Protein AF-A0A0G1IDB6-F1 (afdb_monomer_lite)

Foldseek 3Di:
DDDDDDDDDDDDDDDDDDPPDPDPPPPDPPPPPPDPPPPLDADQFDFPVAPVQDDDQWRHTPNPNGQIWGWPPDFDWDQFPRHIDTHDPLDDTDTDRPDGPDAQPAWDKDKDKDAAQACGDVSWAFPDWPPVDDVQIFTFGGGQWTWTDHGHDDQDIDTFHGDDHRDIWMWMWTAHPVRDIWIDINRHTGD

Organism: NCBI:txid1618652

InterPro domains:
  IPR013320 Concanavalin A-like lectin/glucanase domain superfamily [SSF49899] (36-188)

Secondary structure (DSSP, 8-state):
--------------------------------PPP-----SS--------GGGEETTEE--SSSS---EEEES-PEEEE-SSSEEEE--SSS-EEE-SS-S--S-S-EEEEEEE--SS--GGG-EEEEESTT--TTS-EEEESSSEEEE-TTSSS--EE-SPPPTTS-EEEEEEE-TTS-EEEEETTEE--

Sequence (191 aa):
MKNFKLLILIFHFSLLIFNFGARSADAALLINRPLYLGLTSGLVGYWSFDGPDMAGNTAYDRSGNANDGTLINNPTRAVGRIGQALKFDGADDRVDISSPSFNGAEPFTISVWIKPASLGEGSLGRIMSFNNATSDDLRMGVGPLVNFSPNGGAGGDCDSNNITLNVWVHVVFTLSSTGVCTFYIDGVNQT

pLDDT: mean 77.02, std 17.74, range [39.59, 98.0]

Structure (mmCIF, N/CA/C/O backbone):
data_AF-A0A0G1IDB6-F1
#
_entry.id   AF-A0A0G1IDB6-F1
#
loop_
_atom_site.group_PDB
_atom_site.id
_atom_site.type_symbol
_atom_site.label_atom_id
_atom_site.label_alt_id
_atom_site.label_comp_id
_atom_site.label_asym_id
_atom_site.label_entity_id
_atom_site.label_seq_id
_atom_site.pdbx_PDB_ins_code
_atom_site.Cartn_x
_atom_site.Cartn_y
_atom_site.Cartn_z
_atom_site.occupancy
_atom_site.B_iso_or_equiv
_atom_site.auth_seq_id
_atom_site.auth_comp_id
_atom_site.auth_asym_id
_atom_site.auth_atom_id
_atom_site.pdbx_PDB_model_num
ATOM 1 N N . MET A 1 1 ? -43.035 -75.758 69.777 1.00 46.84 1 MET A N 1
ATOM 2 C CA . MET A 1 1 ? -42.886 -75.152 68.432 1.00 46.84 1 MET A CA 1
ATOM 3 C C . MET A 1 1 ? -41.926 -73.976 68.559 1.00 46.84 1 MET A C 1
ATOM 5 O O . MET A 1 1 ? -42.067 -73.211 69.502 1.00 46.84 1 MET A O 1
ATOM 9 N N . LYS A 1 2 ? -40.868 -73.925 67.737 1.00 42.44 2 LYS A N 1
ATOM 10 C CA . LYS A 1 2 ? -39.727 -73.001 67.893 1.00 42.44 2 LYS A CA 1
ATOM 11 C C . LYS A 1 2 ? -40.055 -71.624 67.293 1.00 42.44 2 LYS A C 1
ATOM 13 O O . LYS A 1 2 ? -40.523 -71.555 66.163 1.00 42.44 2 LYS A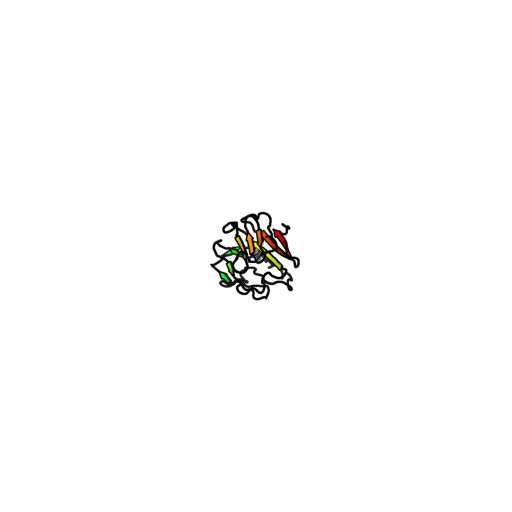 O 1
ATOM 18 N N . ASN A 1 3 ? -39.782 -70.555 68.042 1.00 44.34 3 ASN A N 1
ATOM 19 C CA . ASN A 1 3 ? -39.962 -69.164 67.615 1.00 44.34 3 ASN A CA 1
ATOM 20 C C . ASN A 1 3 ? -38.878 -68.773 66.597 1.00 44.34 3 ASN A C 1
ATOM 22 O O . ASN A 1 3 ? -37.696 -68.759 66.936 1.00 44.34 3 ASN A O 1
ATOM 26 N N . PHE A 1 4 ? -39.271 -68.450 65.365 1.00 47.53 4 PHE A N 1
ATOM 27 C CA . PHE A 1 4 ? -38.367 -67.964 64.321 1.00 47.53 4 PHE A CA 1
ATOM 28 C C . PHE A 1 4 ? -38.305 -66.430 64.397 1.00 47.53 4 PHE A C 1
ATOM 30 O O . PHE A 1 4 ? -39.305 -65.759 64.151 1.00 47.53 4 PHE A O 1
ATOM 37 N N . LYS A 1 5 ? -37.159 -65.861 64.792 1.00 50.59 5 LYS A N 1
ATOM 38 C CA . LYS A 1 5 ? -36.933 -64.407 64.749 1.00 50.59 5 LYS A CA 1
ATOM 39 C C . LYS A 1 5 ? -36.362 -64.037 63.381 1.00 50.59 5 LYS A C 1
ATOM 41 O O . LYS A 1 5 ? -35.287 -64.505 63.021 1.00 50.59 5 LYS A O 1
ATOM 46 N N . LEU A 1 6 ? -37.085 -63.202 62.641 1.00 45.22 6 LEU A N 1
ATOM 47 C CA . LEU A 1 6 ? -36.645 -62.638 61.367 1.00 45.22 6 LEU A CA 1
ATOM 48 C C . LEU A 1 6 ? -35.683 -61.469 61.638 1.00 45.22 6 LEU A C 1
ATOM 50 O O . LEU A 1 6 ? -36.057 -60.506 62.304 1.00 45.22 6 LEU A O 1
ATOM 54 N N . LEU A 1 7 ? -34.447 -61.564 61.146 1.00 44.94 7 LEU A N 1
ATOM 55 C CA . LEU A 1 7 ? -33.433 -60.512 61.243 1.00 44.94 7 LEU A CA 1
ATOM 56 C C . LEU A 1 7 ? -33.399 -59.743 59.912 1.00 44.94 7 LEU A C 1
ATOM 58 O O . LEU A 1 7 ? -33.045 -60.317 58.885 1.00 44.94 7 LEU A O 1
ATOM 62 N N . ILE A 1 8 ? -33.786 -58.466 59.912 1.00 52.44 8 ILE A N 1
ATOM 63 C CA . ILE A 1 8 ? -33.736 -57.597 58.724 1.00 52.44 8 ILE A CA 1
ATOM 64 C C . ILE A 1 8 ? -32.398 -56.846 58.734 1.00 52.44 8 ILE A C 1
ATOM 66 O O . ILE A 1 8 ? -32.148 -56.045 59.632 1.00 52.44 8 ILE A O 1
ATOM 70 N N . LEU A 1 9 ? -31.536 -57.107 57.746 1.00 42.81 9 LEU A N 1
ATOM 71 C CA . LEU A 1 9 ? -30.312 -56.337 57.500 1.00 42.81 9 LEU A CA 1
ATOM 72 C C . LEU A 1 9 ? -30.611 -55.176 56.543 1.00 42.81 9 LEU A C 1
ATOM 74 O O . LEU A 1 9 ? -31.069 -55.397 55.425 1.00 42.81 9 LEU A O 1
ATOM 78 N N . ILE A 1 10 ? -30.320 -53.946 56.969 1.00 54.50 10 ILE A N 1
ATOM 79 C CA . ILE A 1 10 ? -30.433 -52.739 56.140 1.00 54.50 10 ILE A CA 1
ATOM 80 C C . ILE A 1 10 ? -29.044 -52.414 55.575 1.00 54.50 10 ILE A C 1
ATOM 82 O O . ILE A 1 10 ? -28.147 -52.024 56.322 1.00 54.50 10 ILE A O 1
ATOM 86 N N . PHE A 1 11 ? -28.861 -52.555 54.260 1.00 44.41 11 PHE A N 1
ATOM 87 C CA . PHE A 1 11 ? -27.657 -52.101 53.557 1.00 44.41 11 PHE A CA 1
ATOM 88 C C . PHE A 1 11 ? -27.850 -50.658 53.076 1.00 44.41 11 PHE A C 1
ATOM 90 O O . PHE A 1 11 ? -28.766 -50.374 52.307 1.00 44.41 11 PHE A O 1
ATOM 97 N N . HIS A 1 12 ? -26.987 -49.742 53.520 1.00 54.72 12 HIS A N 1
ATOM 98 C CA . HIS A 1 12 ? -26.954 -48.368 53.016 1.00 54.72 12 HIS A CA 1
ATOM 99 C C . HIS A 1 12 ? -26.170 -48.336 51.701 1.00 54.72 12 HIS A C 1
ATOM 101 O O . HIS A 1 12 ? -24.976 -48.630 51.683 1.00 54.72 12 HIS A O 1
ATOM 107 N N . PHE A 1 13 ? -26.839 -47.988 50.604 1.00 46.09 13 PHE A N 1
ATOM 108 C CA . PHE A 1 13 ? -26.213 -47.832 49.295 1.00 46.09 13 PHE A CA 1
ATOM 109 C C . PHE A 1 13 ? -25.964 -46.340 49.046 1.00 46.09 13 PHE A C 1
ATOM 111 O O . PHE A 1 13 ? -26.893 -45.588 48.757 1.00 46.09 13 PHE A O 1
ATOM 118 N N . SER A 1 14 ? -24.720 -45.890 49.209 1.00 54.72 14 SER A N 1
ATOM 119 C CA . SER A 1 14 ? -24.337 -44.509 48.900 1.00 54.72 14 SER A CA 1
ATOM 120 C C . SER A 1 14 ? -24.081 -44.374 47.400 1.00 54.72 14 SER A C 1
ATOM 122 O O . SER A 1 14 ? -23.201 -45.034 46.852 1.00 54.72 14 SER A O 1
ATOM 124 N N . LEU A 1 15 ? -24.854 -43.518 46.732 1.00 42.38 15 LEU A N 1
ATOM 125 C CA . LEU A 1 15 ? -24.704 -43.217 45.310 1.00 42.38 15 LEU A CA 1
ATOM 126 C C . LEU A 1 15 ? -23.631 -42.132 45.121 1.00 42.38 15 LEU A C 1
ATOM 128 O O . LEU A 1 15 ? -23.796 -41.010 45.596 1.00 42.38 15 LEU A O 1
ATOM 132 N N . LEU A 1 16 ? -22.539 -42.454 44.424 1.00 46.97 16 LEU A N 1
ATOM 133 C CA . LEU A 1 16 ? -21.508 -41.483 44.049 1.00 46.97 16 LEU A CA 1
ATOM 134 C C . LEU A 1 16 ? -21.846 -40.903 42.664 1.00 46.97 16 LEU A C 1
ATOM 136 O O . LEU A 1 16 ? -21.795 -41.617 41.664 1.00 46.97 1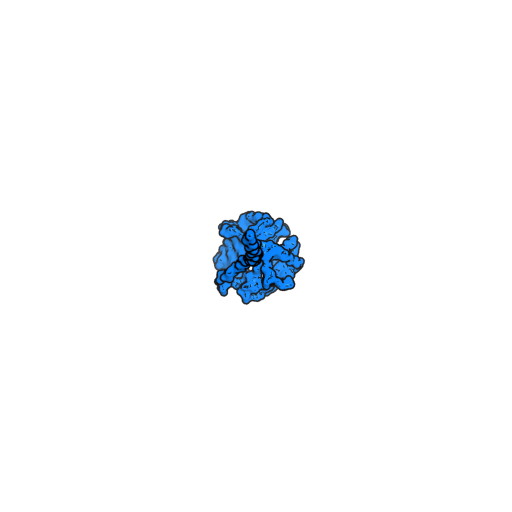6 LEU A O 1
ATOM 140 N N . ILE A 1 17 ? -22.215 -39.623 42.594 1.00 61.28 17 ILE A N 1
ATOM 141 C CA . ILE A 1 17 ? -22.516 -38.939 41.326 1.00 61.28 17 ILE A CA 1
ATOM 142 C C . ILE A 1 17 ? -21.228 -38.294 40.802 1.00 61.28 17 ILE A C 1
ATOM 144 O O . ILE A 1 17 ? -20.740 -37.323 41.379 1.00 61.28 17 ILE A O 1
ATOM 148 N N . PHE A 1 18 ? -20.687 -38.802 39.693 1.00 49.12 18 PHE A N 1
ATOM 149 C CA . PHE A 1 18 ? -19.607 -38.134 38.963 1.00 49.12 18 PHE A CA 1
ATOM 150 C C . PHE A 1 18 ? -20.201 -37.141 37.958 1.00 49.12 18 PHE A C 1
ATOM 152 O O . PHE A 1 18 ? -20.766 -37.532 36.938 1.00 49.12 18 PHE A O 1
ATOM 159 N N . ASN A 1 19 ? -20.070 -35.843 38.238 1.00 49.72 19 ASN A N 1
ATOM 160 C CA . ASN A 1 19 ? -20.384 -34.792 37.273 1.00 49.72 19 ASN A CA 1
ATOM 161 C C . ASN A 1 19 ? -19.271 -34.715 36.217 1.00 49.72 19 ASN A C 1
ATOM 163 O O . ASN A 1 19 ? -18.271 -34.024 36.407 1.00 49.72 19 ASN A O 1
ATOM 167 N N . PHE A 1 20 ? -19.451 -35.396 35.087 1.00 54.00 20 PHE A N 1
ATOM 168 C CA . PHE A 1 20 ? -18.648 -35.161 33.886 1.00 54.00 20 PHE A CA 1
ATOM 169 C C . PHE A 1 20 ? -19.270 -34.027 33.066 1.00 54.00 20 PHE A C 1
ATOM 171 O O . PHE A 1 20 ? -19.814 -34.239 31.986 1.00 54.00 20 PHE A O 1
ATOM 178 N N . GLY A 1 21 ? -19.215 -32.804 33.597 1.00 53.00 21 GLY A N 1
ATOM 179 C CA . GLY A 1 21 ? -19.456 -31.623 32.777 1.00 53.00 21 GLY A CA 1
ATOM 180 C C . GLY A 1 21 ? -18.313 -31.498 31.776 1.00 53.00 21 GLY A C 1
ATOM 181 O O . GLY A 1 21 ? -17.167 -31.300 32.184 1.00 53.00 21 GLY A O 1
ATOM 182 N N . ALA A 1 22 ? -18.597 -31.640 30.480 1.00 56.06 22 ALA A N 1
ATOM 183 C CA . ALA A 1 22 ? -17.638 -31.265 29.451 1.00 56.06 22 ALA A CA 1
ATOM 184 C C . ALA A 1 22 ? -17.278 -29.795 29.687 1.00 56.06 22 ALA A C 1
ATOM 186 O O . ALA A 1 22 ? -18.143 -28.919 29.626 1.00 56.06 22 ALA A O 1
ATOM 187 N N . ARG A 1 23 ? -16.017 -29.519 30.032 1.00 57.12 23 ARG A N 1
ATOM 188 C CA . ARG A 1 23 ? -15.541 -28.139 30.068 1.00 57.12 23 ARG A CA 1
ATOM 189 C C . ARG A 1 23 ? -15.665 -27.617 28.643 1.00 57.12 23 ARG A C 1
ATOM 191 O O . ARG A 1 23 ? -15.121 -28.244 27.735 1.00 57.12 23 ARG A O 1
ATOM 198 N N . SER A 1 24 ? -16.403 -26.523 28.451 1.00 65.31 24 SER A N 1
ATOM 199 C CA . SER A 1 24 ? -16.342 -25.776 27.196 1.00 65.31 24 SER A CA 1
ATOM 200 C C . SER A 1 24 ? -14.869 -25.490 26.935 1.00 65.31 24 SER A C 1
ATOM 202 O O . SER A 1 24 ? -14.203 -24.856 27.755 1.00 65.31 24 SER A O 1
ATOM 204 N N . ALA A 1 25 ? -14.333 -26.066 25.866 1.00 58.03 25 ALA A N 1
ATOM 205 C CA . ALA A 1 25 ? -13.030 -25.680 25.374 1.00 58.03 25 ALA A CA 1
ATOM 206 C C . ALA A 1 25 ? -13.265 -24.403 24.577 1.00 58.03 25 ALA A C 1
ATOM 208 O O . ALA A 1 25 ? -13.744 -24.454 23.444 1.00 58.03 25 ALA A O 1
ATOM 209 N N . ASP A 1 26 ? -12.975 -23.260 25.191 1.00 67.50 26 ASP A N 1
ATOM 210 C CA . ASP A 1 26 ? -12.920 -21.999 24.469 1.00 67.50 26 ASP A CA 1
ATOM 211 C C . ASP A 1 26 ? -11.741 -22.091 23.495 1.00 67.50 26 ASP A C 1
ATOM 213 O O . ASP A 1 26 ? -10.576 -21.928 23.861 1.00 67.50 26 ASP A O 1
ATOM 217 N N . ALA A 1 27 ? -12.030 -22.438 22.242 1.00 56.75 27 ALA A N 1
ATOM 218 C CA . ALA A 1 27 ? -11.051 -22.369 21.174 1.00 56.75 27 ALA A CA 1
ATOM 219 C C . ALA A 1 27 ? -10.835 -20.889 20.839 1.00 56.75 27 ALA A C 1
ATOM 221 O O . ALA A 1 27 ? -11.555 -20.303 20.032 1.00 56.75 27 ALA A O 1
ATOM 222 N N . ALA A 1 28 ? -9.851 -20.264 21.480 1.00 54.41 28 ALA A N 1
ATOM 223 C CA . ALA A 1 28 ? -9.346 -18.985 21.016 1.00 54.41 28 ALA A CA 1
ATOM 224 C C . ALA A 1 28 ? -8.586 -19.228 19.707 1.00 54.41 28 ALA A C 1
ATOM 226 O O . ALA A 1 28 ? -7.578 -19.939 19.684 1.00 54.41 28 ALA A O 1
ATOM 227 N N . LEU A 1 29 ? -9.056 -18.635 18.608 1.00 46.66 29 LEU A N 1
ATOM 228 C CA . LEU A 1 29 ? -8.222 -18.477 17.425 1.00 46.66 29 LEU A CA 1
ATOM 229 C C . LEU A 1 29 ? -7.096 -17.514 17.806 1.00 46.66 29 LEU A C 1
ATOM 231 O O . LEU A 1 29 ? -7.272 -16.295 17.793 1.00 46.66 29 LEU A O 1
ATOM 235 N N . LEU A 1 30 ? -5.938 -18.061 18.162 1.00 44.19 30 LEU A N 1
ATOM 236 C CA . LEU A 1 30 ? -4.716 -17.283 18.211 1.00 44.19 30 LEU A CA 1
ATOM 237 C C . LEU A 1 30 ? -4.336 -16.990 16.757 1.00 44.19 30 LEU A C 1
ATOM 239 O O . LEU A 1 30 ? -3.644 -17.773 16.109 1.00 44.19 30 LEU A O 1
ATOM 243 N N . ILE A 1 31 ? -4.830 -15.874 16.215 1.00 53.31 31 ILE A N 1
ATOM 244 C CA . ILE A 1 31 ? -4.188 -15.276 15.048 1.00 53.31 31 ILE A CA 1
ATOM 245 C C . ILE A 1 31 ? -2.832 -14.824 15.572 1.00 53.31 31 ILE A C 1
ATOM 247 O O . ILE A 1 31 ? -2.720 -13.756 16.176 1.00 53.31 31 ILE A O 1
ATOM 251 N N . ASN A 1 32 ? -1.807 -15.665 15.415 1.00 48.41 32 ASN A N 1
ATOM 252 C CA . ASN A 1 32 ? -0.442 -15.201 15.576 1.00 48.41 32 ASN A CA 1
ATOM 253 C C . ASN A 1 32 ? -0.307 -14.018 14.620 1.00 48.41 32 ASN A C 1
ATOM 255 O O . ASN A 1 32 ? -0.294 -14.201 13.401 1.00 48.41 32 ASN A O 1
ATOM 259 N N . ARG A 1 33 ? -0.235 -12.800 15.174 1.00 50.44 33 ARG A N 1
ATOM 260 C CA . ARG A 1 33 ? 0.311 -11.661 14.436 1.00 50.44 33 ARG A CA 1
ATOM 261 C C . ARG A 1 33 ? 1.626 -12.176 13.846 1.00 50.44 33 ARG A C 1
ATOM 263 O O . ARG A 1 33 ? 2.344 -12.860 14.588 1.00 50.44 33 ARG A O 1
ATOM 270 N N . PRO A 1 34 ? 1.903 -11.967 12.547 1.00 53.19 34 PRO A N 1
ATOM 271 C CA . PRO A 1 34 ? 3.124 -12.482 11.949 1.00 53.19 34 PRO A CA 1
ATOM 272 C C . PRO A 1 34 ? 4.286 -12.122 12.873 1.00 53.19 34 PRO A C 1
ATOM 274 O O . PRO A 1 34 ? 4.435 -10.960 13.263 1.00 53.19 34 PRO A O 1
ATOM 277 N N . LEU A 1 35 ? 5.014 -13.154 13.318 1.00 50.69 35 LEU A N 1
ATOM 278 C CA . LEU A 1 35 ? 6.199 -12.994 14.150 1.00 50.69 35 LEU A CA 1
ATOM 279 C C . LEU A 1 35 ? 7.064 -11.933 13.471 1.00 50.69 35 LEU A C 1
ATOM 281 O O . LEU A 1 35 ? 7.274 -12.021 12.262 1.00 50.69 35 LEU A O 1
ATOM 285 N N . TYR A 1 36 ? 7.482 -10.929 14.244 1.00 50.09 36 TYR A N 1
ATOM 286 C CA . TYR A 1 36 ? 8.363 -9.839 13.827 1.00 50.09 36 TYR A CA 1
ATOM 287 C C . TYR A 1 36 ? 9.310 -10.302 12.709 1.00 50.09 36 TYR A C 1
ATOM 289 O O . TYR A 1 36 ? 10.184 -11.131 12.954 1.00 50.09 36 TYR A O 1
ATOM 297 N N . LEU A 1 37 ? 9.096 -9.812 11.480 1.00 54.97 37 LEU A N 1
ATOM 298 C CA . LEU A 1 37 ? 9.699 -10.351 10.247 1.00 54.97 37 LEU A CA 1
ATOM 299 C C . LEU A 1 37 ? 11.228 -10.175 10.164 1.00 54.97 37 LEU A C 1
ATOM 301 O O . LEU A 1 37 ? 11.823 -10.455 9.130 1.00 54.97 37 LEU A O 1
ATOM 305 N N . GLY A 1 38 ? 11.880 -9.686 11.223 1.00 52.59 38 GLY A N 1
ATOM 306 C CA . GLY A 1 38 ? 13.324 -9.469 11.240 1.00 52.59 38 GLY A CA 1
ATOM 307 C C . GLY A 1 38 ? 13.788 -8.375 10.278 1.00 52.59 38 GLY A C 1
ATOM 308 O O . GLY A 1 38 ? 14.984 -8.266 10.029 1.00 52.59 38 GLY A O 1
ATOM 309 N N . LEU A 1 39 ? 12.873 -7.547 9.760 1.00 60.47 39 LEU A N 1
ATOM 310 C CA . LEU A 1 39 ? 13.195 -6.341 8.996 1.00 60.47 39 LEU A CA 1
ATOM 311 C C . LEU A 1 39 ? 13.713 -5.261 9.958 1.00 60.47 39 LEU A C 1
ATOM 313 O O . LEU A 1 39 ? 13.041 -4.277 10.243 1.00 60.47 39 LEU A O 1
ATOM 317 N N . THR A 1 40 ? 14.898 -5.492 10.521 1.00 58.75 40 THR A N 1
ATOM 318 C CA . THR A 1 40 ? 15.583 -4.557 11.425 1.00 58.75 40 THR A CA 1
ATOM 319 C C . THR A 1 40 ? 16.393 -3.510 10.667 1.00 58.75 40 THR A C 1
ATOM 321 O O . THR A 1 40 ? 16.804 -2.508 11.243 1.00 58.75 40 THR A O 1
ATOM 324 N N . SER A 1 41 ? 16.626 -3.738 9.374 1.00 70.94 41 SER A N 1
ATOM 325 C CA . SER A 1 41 ? 17.393 -2.862 8.498 1.00 70.94 41 SER A CA 1
ATOM 326 C C . SER A 1 41 ? 16.580 -2.565 7.240 1.00 70.94 41 SER A C 1
ATOM 328 O O . SER A 1 41 ? 16.091 -3.483 6.586 1.00 70.94 41 SER A O 1
ATOM 330 N N . GLY A 1 42 ? 16.404 -1.279 6.933 1.00 81.69 42 GLY A N 1
ATOM 331 C CA . GLY A 1 42 ? 15.748 -0.805 5.711 1.00 81.69 42 GLY A CA 1
ATOM 332 C C . GLY A 1 42 ? 14.221 -0.661 5.762 1.00 81.69 42 GLY A C 1
ATOM 333 O O . GLY A 1 42 ? 13.650 -0.145 4.805 1.00 81.69 42 GLY A O 1
ATOM 334 N N . LEU A 1 43 ? 13.538 -1.062 6.845 1.00 89.62 43 LEU A N 1
ATOM 335 C CA . LEU A 1 43 ? 12.099 -0.806 6.988 1.00 89.62 43 LEU A CA 1
ATOM 336 C C . LEU A 1 43 ? 11.859 0.669 7.317 1.00 89.62 43 LEU A C 1
ATOM 338 O O . LEU A 1 43 ? 12.284 1.148 8.363 1.00 89.62 43 LEU A O 1
ATOM 342 N N . VAL A 1 44 ? 11.155 1.362 6.426 1.00 91.19 44 VAL A N 1
ATOM 343 C CA . VAL A 1 44 ? 10.851 2.794 6.553 1.00 91.19 44 VAL A CA 1
ATOM 344 C C . VAL A 1 44 ? 9.484 3.031 7.193 1.00 91.19 44 VAL A C 1
ATOM 346 O O . VAL A 1 44 ? 9.346 3.925 8.018 1.00 91.19 44 VAL A O 1
ATOM 349 N N . GLY A 1 45 ? 8.470 2.247 6.831 1.00 91.69 45 GLY A N 1
ATOM 350 C CA . GLY A 1 45 ? 7.106 2.428 7.321 1.00 91.69 45 GLY A CA 1
ATOM 351 C C . GLY A 1 45 ? 6.347 1.110 7.349 1.00 91.69 45 GLY A C 1
ATOM 352 O O . GLY A 1 45 ? 6.506 0.278 6.454 1.00 91.69 45 GLY A O 1
ATOM 353 N N . TYR A 1 46 ? 5.547 0.905 8.393 1.00 93.31 46 TYR A N 1
ATOM 354 C CA . TYR A 1 46 ? 4.688 -0.265 8.530 1.00 93.31 46 TYR A CA 1
ATOM 355 C C . TYR A 1 46 ? 3.378 0.099 9.229 1.00 93.31 46 TYR A C 1
ATOM 357 O O . TYR A 1 46 ? 3.335 0.280 10.444 1.00 93.31 46 TYR A O 1
ATOM 365 N N . TRP A 1 47 ? 2.296 0.137 8.452 1.00 95.38 47 TRP A N 1
ATOM 366 C CA . TRP A 1 47 ? 0.941 0.377 8.943 1.00 95.38 47 TRP A CA 1
ATOM 367 C C . TRP A 1 47 ? 0.115 -0.896 8.775 1.00 95.38 47 TRP A C 1
ATOM 369 O O . TRP A 1 47 ? -0.289 -1.249 7.668 1.00 95.38 47 TRP A O 1
ATOM 379 N N . SER A 1 48 ? -0.118 -1.608 9.878 1.00 95.06 48 SER A N 1
ATOM 380 C CA . SER A 1 48 ? -0.948 -2.824 9.877 1.00 95.06 48 SER A CA 1
ATOM 381 C C . SER A 1 48 ? -2.442 -2.509 9.766 1.00 95.06 48 SER A C 1
ATOM 383 O O . SER A 1 48 ? -3.218 -3.344 9.318 1.00 95.06 48 SER A O 1
ATOM 385 N N . PHE A 1 49 ? -2.836 -1.313 10.221 1.00 96.94 49 PHE A N 1
ATOM 386 C CA . PHE A 1 49 ? -4.214 -0.901 10.484 1.00 96.94 49 PHE A CA 1
ATOM 387 C C . PHE A 1 49 ? -4.985 -1.792 11.466 1.00 96.94 49 PHE A C 1
ATOM 389 O O . PHE A 1 49 ? -6.200 -1.641 11.584 1.00 96.94 49 PHE A O 1
ATOM 396 N N . ASP A 1 50 ? -4.317 -2.670 12.215 1.00 96.88 50 ASP A N 1
ATOM 397 C CA . ASP A 1 50 ? -4.947 -3.468 13.265 1.00 96.88 50 ASP A CA 1
ATOM 398 C C . ASP A 1 50 ? -5.435 -2.591 14.424 1.00 96.88 50 ASP A C 1
ATOM 400 O O . ASP A 1 50 ? -4.892 -1.523 14.695 1.00 96.88 50 ASP A O 1
ATOM 404 N N . GLY A 1 51 ? -6.441 -3.063 15.166 1.00 95.00 51 GLY A N 1
ATOM 405 C CA . GLY A 1 51 ? -7.028 -2.333 16.299 1.00 95.00 51 GLY A CA 1
ATOM 406 C C . GLY A 1 51 ? -6.008 -1.706 17.272 1.00 95.00 51 GLY A C 1
ATOM 407 O O . GLY A 1 51 ? -6.129 -0.513 17.545 1.00 95.00 51 GLY A O 1
ATOM 408 N N . PRO A 1 52 ? -4.988 -2.444 17.759 1.00 94.56 52 PRO A N 1
ATOM 409 C CA . PRO A 1 52 ? -3.941 -1.900 18.637 1.00 94.56 52 PRO A CA 1
ATOM 410 C C . PRO A 1 52 ? -3.024 -0.852 17.990 1.00 94.56 52 PRO A C 1
ATOM 412 O O . PRO A 1 52 ? -2.310 -0.147 18.699 1.00 94.56 52 PRO A O 1
ATOM 415 N N . ASP A 1 53 ? -3.018 -0.768 16.663 1.00 96.56 53 ASP A N 1
ATOM 416 C CA . ASP A 1 53 ? -2.170 0.122 15.868 1.00 96.56 53 ASP A CA 1
ATOM 417 C C . ASP A 1 53 ? -2.979 1.319 15.333 1.00 96.56 53 ASP A C 1
ATOM 419 O O . ASP A 1 53 ? -2.524 2.038 14.450 1.00 96.56 53 ASP A O 1
ATOM 423 N N . MET A 1 54 ? -4.173 1.558 15.891 1.00 97.25 54 MET A N 1
ATOM 424 C CA . MET A 1 54 ? -5.104 2.595 15.447 1.00 97.25 54 MET A CA 1
ATOM 425 C C . MET A 1 54 ? -5.801 3.289 16.628 1.00 97.25 54 MET A C 1
ATOM 427 O O . MET A 1 54 ? -6.636 2.674 17.300 1.00 97.25 54 MET A O 1
ATOM 431 N N . ALA A 1 55 ? -5.595 4.595 16.819 1.00 96.62 55 ALA A N 1
ATOM 432 C CA . ALA A 1 55 ? -6.270 5.384 17.860 1.00 96.62 55 ALA A CA 1
ATOM 433 C C . ALA A 1 55 ? -6.821 6.703 17.308 1.00 96.62 55 ALA A C 1
ATOM 435 O O . ALA A 1 55 ? -6.096 7.462 16.680 1.00 96.62 55 ALA A O 1
ATOM 436 N N . GLY A 1 56 ? -8.107 6.988 17.545 1.00 95.31 56 GLY A N 1
ATOM 437 C CA . GLY A 1 56 ? -8.762 8.157 16.950 1.00 95.31 56 GLY A CA 1
ATOM 438 C C . GLY A 1 56 ? -8.630 8.148 15.423 1.00 95.31 56 GLY A C 1
ATOM 439 O O . GLY A 1 56 ? -8.980 7.153 14.782 1.00 95.31 56 GLY A O 1
ATOM 440 N N . ASN A 1 57 ? -8.091 9.236 14.872 1.00 96.75 57 ASN A N 1
ATOM 441 C CA . ASN A 1 57 ? -7.735 9.374 13.461 1.00 96.75 57 ASN A CA 1
ATOM 442 C C . ASN A 1 57 ? -6.256 9.049 13.177 1.00 96.75 57 ASN A C 1
ATOM 444 O O . ASN A 1 57 ? -5.763 9.398 12.116 1.00 96.75 57 ASN A O 1
ATOM 448 N N . THR A 1 58 ? -5.534 8.403 14.088 1.00 97.69 58 THR A N 1
ATOM 449 C CA . THR A 1 58 ? -4.121 8.052 13.908 1.00 97.69 58 THR A CA 1
ATOM 450 C C . THR A 1 58 ? -3.967 6.574 13.556 1.00 97.69 58 THR A C 1
ATOM 452 O O . THR A 1 58 ? -4.515 5.703 14.239 1.00 97.69 58 THR A O 1
ATOM 455 N N . ALA A 1 59 ? -3.191 6.301 12.508 1.00 98.00 59 ALA A N 1
ATOM 456 C CA . ALA A 1 59 ? -2.640 4.997 12.164 1.00 98.00 59 ALA A CA 1
ATOM 457 C C . ALA A 1 59 ? -1.163 4.959 12.565 1.00 98.00 59 ALA A C 1
ATOM 459 O O . ALA A 1 59 ? -0.340 5.646 11.963 1.00 98.00 59 ALA A O 1
ATOM 460 N N . TYR A 1 60 ? -0.829 4.168 13.580 1.00 96.69 60 TYR A N 1
ATOM 461 C CA . TYR A 1 60 ? 0.530 4.118 14.107 1.00 96.69 60 TYR A CA 1
ATOM 462 C C . TYR A 1 60 ? 1.475 3.379 13.161 1.00 96.69 60 TYR A C 1
ATOM 464 O O . TYR A 1 60 ? 1.189 2.262 12.722 1.00 96.69 60 TYR A O 1
ATOM 472 N N . ASP A 1 61 ? 2.630 3.983 12.911 1.00 94.88 61 ASP A N 1
ATOM 473 C CA . ASP A 1 61 ? 3.753 3.356 12.240 1.00 94.88 61 ASP A CA 1
ATOM 474 C C . ASP A 1 61 ? 4.490 2.430 13.212 1.00 94.88 61 ASP A C 1
ATOM 476 O O . ASP A 1 61 ? 4.981 2.815 14.276 1.00 94.88 61 ASP A O 1
ATOM 480 N N . ARG A 1 62 ? 4.580 1.160 12.831 1.00 92.62 62 ARG A N 1
ATOM 481 C CA . ARG A 1 62 ? 5.248 0.109 13.599 1.00 92.62 62 ARG A CA 1
ATOM 482 C C . ARG A 1 62 ? 6.670 -0.171 13.121 1.00 92.62 62 ARG A C 1
ATOM 484 O O . ARG A 1 62 ? 7.302 -1.085 13.645 1.00 92.62 62 ARG A O 1
ATOM 491 N N . SER A 1 63 ? 7.187 0.610 12.173 1.00 90.19 63 SER A N 1
ATOM 492 C CA . SER A 1 63 ? 8.584 0.521 11.740 1.00 90.19 63 SER A CA 1
ATOM 493 C C . SER A 1 63 ? 9.572 1.062 12.778 1.00 90.19 63 SER A C 1
ATOM 495 O O . SER A 1 63 ? 10.720 0.629 12.816 1.00 90.19 63 SER A O 1
ATOM 497 N N . GLY A 1 64 ? 9.121 1.990 13.631 1.00 88.38 64 GLY A N 1
ATOM 498 C CA . GLY A 1 64 ? 9.973 2.722 14.570 1.00 88.38 64 GLY A CA 1
ATOM 499 C C . GLY A 1 64 ? 10.524 4.047 14.028 1.00 88.38 64 GLY A C 1
ATOM 500 O O . GLY A 1 64 ? 11.258 4.715 14.750 1.00 88.38 64 GLY A O 1
ATOM 501 N N . ASN A 1 65 ? 10.152 4.460 12.810 1.00 89.19 65 ASN A N 1
ATOM 502 C CA . ASN A 1 65 ? 10.603 5.717 12.194 1.00 89.19 65 ASN A CA 1
ATOM 503 C C . ASN A 1 65 ? 9.644 6.901 12.406 1.00 89.19 65 ASN A C 1
ATOM 505 O O . ASN A 1 65 ? 9.861 7.965 11.834 1.00 89.19 65 ASN A O 1
ATOM 509 N N . ALA A 1 66 ? 8.607 6.726 13.233 1.00 91.38 66 ALA A N 1
ATOM 510 C CA . ALA A 1 66 ? 7.621 7.756 13.565 1.00 91.38 66 ALA A CA 1
ATOM 511 C C . ALA A 1 66 ? 6.874 8.331 12.344 1.00 91.38 66 ALA A C 1
ATOM 513 O O . ALA A 1 66 ? 6.471 9.493 12.350 1.00 91.38 66 ALA A O 1
ATOM 514 N N . ASN A 1 67 ? 6.636 7.510 11.317 1.00 93.69 67 ASN A N 1
ATOM 515 C CA . ASN A 1 67 ? 5.825 7.884 10.158 1.00 93.69 67 ASN A CA 1
ATOM 516 C C . ASN A 1 67 ? 4.318 7.680 10.424 1.00 93.69 67 ASN A C 1
ATOM 518 O O . ASN A 1 67 ? 3.604 7.116 9.596 1.00 93.69 67 ASN A O 1
ATOM 522 N N . ASP A 1 68 ? 3.821 8.073 11.599 1.00 96.00 68 ASP A N 1
ATOM 523 C CA . ASP A 1 68 ? 2.407 7.903 11.950 1.00 96.00 68 ASP A CA 1
ATOM 524 C C . ASP A 1 68 ? 1.504 8.606 10.921 1.00 96.00 68 ASP A C 1
ATOM 526 O O . ASP A 1 68 ? 1.737 9.751 10.531 1.00 96.00 68 ASP A O 1
ATOM 530 N N . GLY A 1 69 ? 0.467 7.902 10.472 1.00 96.75 69 GLY A N 1
ATOM 531 C CA . GLY A 1 69 ? -0.489 8.399 9.492 1.00 96.75 69 GLY A CA 1
ATOM 532 C C . GLY A 1 69 ? -1.707 9.044 10.150 1.00 96.75 69 GLY A C 1
ATOM 533 O O . GLY A 1 69 ? -2.214 8.552 11.158 1.00 96.75 69 GLY A O 1
ATOM 534 N N . THR A 1 70 ? -2.232 10.107 9.548 1.00 97.62 70 THR A N 1
ATOM 535 C CA . THR A 1 70 ? -3.494 10.743 9.941 1.00 97.62 70 THR A CA 1
ATOM 536 C C . THR A 1 70 ? -4.592 10.396 8.943 1.00 97.62 70 THR A C 1
ATOM 538 O O . THR A 1 70 ? -4.457 10.613 7.745 1.00 97.62 70 THR A O 1
ATOM 541 N N . LEU A 1 71 ? -5.705 9.861 9.426 1.00 97.75 71 LEU A N 1
ATOM 542 C CA . LEU A 1 71 ? -6.897 9.566 8.643 1.00 97.75 71 LEU A CA 1
ATOM 543 C C . LEU A 1 71 ? -7.602 10.881 8.308 1.00 97.75 71 LEU A C 1
ATOM 545 O O . LEU A 1 71 ? -8.005 11.622 9.207 1.00 97.75 71 LEU A O 1
ATOM 549 N N . ILE A 1 72 ? -7.778 11.141 7.016 1.00 97.06 72 ILE A N 1
ATOM 550 C CA . ILE A 1 72 ? -8.458 12.325 6.490 1.00 97.06 72 ILE A CA 1
ATOM 551 C C . ILE A 1 72 ? -9.731 11.888 5.770 1.00 97.06 72 ILE A C 1
ATOM 553 O O . ILE A 1 72 ? -9.688 10.928 5.007 1.00 97.06 72 ILE A O 1
ATOM 557 N N . ASN A 1 73 ? -10.829 12.609 6.020 1.00 96.69 73 ASN A N 1
ATOM 558 C CA . ASN A 1 73 ? -12.178 12.390 5.470 1.00 96.69 73 ASN A CA 1
ATOM 559 C C . ASN A 1 73 ? -12.940 11.144 5.958 1.00 96.69 73 ASN A C 1
ATOM 561 O O . ASN A 1 73 ? -14.107 10.966 5.635 1.00 96.69 73 ASN A O 1
ATOM 565 N N . ASN A 1 74 ? -12.384 10.463 6.966 1.00 95.88 74 ASN A N 1
ATOM 566 C CA . ASN A 1 74 ? -12.977 9.340 7.705 1.00 95.88 74 ASN A CA 1
ATOM 567 C C . ASN A 1 74 ? -13.025 7.986 6.959 1.00 95.88 74 ASN A C 1
ATOM 569 O O . ASN A 1 74 ? -14.083 7.342 6.954 1.00 95.88 74 ASN A O 1
ATOM 573 N N . PRO A 1 75 ? -11.873 7.448 6.498 1.00 97.06 75 PRO A N 1
ATOM 574 C CA . PRO A 1 75 ? -11.778 6.047 6.115 1.00 97.06 75 PRO A CA 1
ATOM 575 C C . PRO A 1 75 ? -12.293 5.158 7.249 1.00 97.06 75 PRO A C 1
ATOM 577 O O . PRO A 1 75 ? -11.955 5.336 8.425 1.00 97.06 75 PRO A O 1
ATOM 580 N N . THR A 1 76 ? -13.108 4.169 6.901 1.00 96.81 76 THR A N 1
ATOM 581 C CA . THR A 1 76 ? -13.760 3.298 7.886 1.00 96.81 76 THR A CA 1
ATOM 582 C C . THR A 1 76 ? -12.956 2.029 8.122 1.00 96.81 76 THR A C 1
ATOM 584 O O . THR A 1 76 ? -12.270 1.528 7.237 1.00 96.81 76 THR A O 1
ATOM 587 N N . ARG A 1 77 ? -13.032 1.465 9.327 1.00 96.19 77 ARG A N 1
ATOM 588 C CA . ARG A 1 77 ? -12.378 0.187 9.641 1.00 96.19 77 ARG A CA 1
ATOM 589 C C . ARG A 1 77 ? -13.211 -0.972 9.087 1.00 96.19 77 ARG A C 1
ATOM 591 O O . ARG A 1 77 ? -14.430 -0.990 9.252 1.00 96.19 77 ARG A O 1
ATOM 598 N N . ALA A 1 78 ? -12.562 -1.949 8.464 1.00 96.38 78 ALA A N 1
ATOM 599 C CA . ALA A 1 78 ? -13.195 -3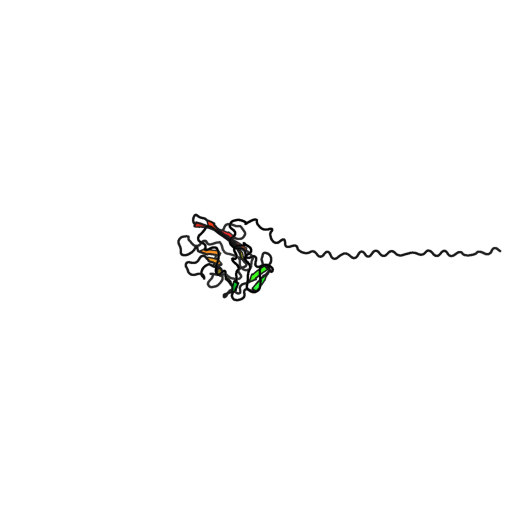.139 7.899 1.00 96.38 78 ALA A CA 1
ATOM 600 C C . ALA A 1 78 ? -12.339 -4.393 8.132 1.00 96.38 78 ALA A C 1
ATOM 602 O O . ALA A 1 78 ? -11.172 -4.306 8.510 1.00 96.38 78 ALA A O 1
ATOM 603 N N . VAL A 1 79 ? -12.912 -5.575 7.885 1.00 96.12 79 VAL A N 1
ATOM 604 C CA . VAL A 1 79 ? -12.150 -6.832 7.907 1.00 96.12 79 VAL A CA 1
ATOM 605 C C . VAL A 1 79 ? -11.116 -6.812 6.779 1.00 96.12 79 VAL A C 1
ATOM 607 O O . VAL A 1 79 ? -11.472 -6.661 5.607 1.00 96.12 79 VAL A O 1
ATOM 610 N N . GLY A 1 80 ? -9.843 -6.948 7.149 1.00 96.50 80 GLY A N 1
ATOM 611 C CA . GLY A 1 80 ? -8.705 -6.954 6.235 1.00 96.50 80 GLY A CA 1
ATOM 612 C C . GLY A 1 80 ? -8.429 -8.330 5.634 1.00 96.50 80 GLY A C 1
ATOM 613 O O . GLY A 1 80 ? -9.077 -9.323 5.971 1.00 96.50 80 GLY A O 1
ATOM 614 N N . ARG A 1 81 ? -7.421 -8.412 4.755 1.00 96.56 81 ARG A N 1
ATOM 615 C CA . ARG A 1 81 ? -6.844 -9.709 4.363 1.00 96.56 81 ARG A CA 1
ATOM 616 C C . ARG A 1 81 ? -6.188 -10.398 5.557 1.00 96.56 81 ARG A C 1
ATOM 618 O O . ARG A 1 81 ? -6.314 -11.608 5.718 1.00 96.56 81 ARG A O 1
ATOM 625 N N . ILE A 1 82 ? -5.480 -9.608 6.356 1.00 93.88 82 ILE A N 1
ATOM 626 C CA . ILE A 1 82 ? -4.850 -9.991 7.613 1.00 93.88 82 ILE A CA 1
ATOM 627 C C . ILE A 1 82 ? -5.410 -9.018 8.647 1.00 93.88 82 ILE A C 1
ATOM 629 O O . ILE A 1 82 ? -5.250 -7.816 8.477 1.00 93.88 82 ILE A O 1
ATOM 633 N N . GLY A 1 83 ? -6.111 -9.525 9.662 1.00 94.88 83 GLY A N 1
ATOM 634 C CA . GLY A 1 83 ? -6.673 -8.685 10.722 1.00 94.88 83 GLY A CA 1
ATOM 635 C C . GLY A 1 83 ? -7.666 -7.635 10.208 1.00 94.88 83 GLY A C 1
ATOM 636 O O . GLY A 1 83 ? -8.710 -7.976 9.641 1.00 94.88 83 GLY A O 1
ATOM 637 N N . GLN A 1 84 ? -7.357 -6.361 10.443 1.00 96.94 84 GLN A N 1
ATOM 638 C CA . GLN A 1 84 ? -8.183 -5.214 10.058 1.00 96.94 84 GLN A CA 1
ATOM 639 C C . GLN A 1 84 ? -7.566 -4.457 8.869 1.00 96.94 84 GLN A C 1
ATOM 641 O O . GLN A 1 84 ? -6.362 -4.460 8.662 1.00 96.94 84 GLN A O 1
ATOM 646 N N . ALA A 1 85 ? -8.402 -3.782 8.086 1.00 97.44 85 ALA A N 1
ATOM 647 C CA . ALA A 1 85 ? -7.978 -2.838 7.058 1.00 97.44 85 ALA A CA 1
ATOM 648 C C . ALA A 1 85 ? -8.788 -1.539 7.140 1.00 97.44 85 ALA A C 1
ATOM 650 O O . ALA A 1 85 ? -9.796 -1.454 7.850 1.00 97.44 85 ALA A O 1
ATOM 651 N N . LEU A 1 86 ? -8.365 -0.541 6.368 1.00 97.88 86 LEU A N 1
ATOM 652 C CA . LEU A 1 86 ? -9.166 0.644 6.085 1.00 97.88 86 LEU A CA 1
ATOM 653 C C . LEU A 1 86 ? -9.951 0.458 4.784 1.00 97.88 86 LEU A C 1
ATOM 655 O O . LEU A 1 86 ? -9.448 -0.086 3.801 1.00 97.88 86 LEU A O 1
ATOM 659 N N . LYS A 1 87 ? -11.201 0.913 4.798 1.00 96.81 87 LYS A N 1
ATOM 660 C CA . LYS A 1 87 ? -12.094 1.015 3.653 1.00 96.81 87 LYS A CA 1
ATOM 661 C C . LYS A 1 87 ? -12.275 2.490 3.322 1.00 96.81 87 LYS A C 1
ATOM 663 O O . LYS A 1 87 ? -12.765 3.254 4.153 1.00 96.81 87 LYS A O 1
ATOM 668 N N . PHE A 1 88 ? -11.919 2.817 2.091 1.00 95.25 88 PHE A N 1
ATOM 669 C CA . PHE A 1 88 ? -12.015 4.141 1.493 1.00 95.25 88 PHE A CA 1
ATOM 670 C C . PHE A 1 88 ? -13.318 4.228 0.691 1.00 95.25 88 PHE A C 1
ATOM 672 O O . PHE A 1 88 ? -13.711 3.248 0.046 1.00 95.25 88 PHE A O 1
ATOM 679 N N . ASP A 1 89 ? -14.003 5.364 0.755 1.00 91.25 89 ASP A N 1
ATOM 680 C CA . ASP A 1 89 ? -15.271 5.598 0.055 1.00 91.25 89 ASP A CA 1
ATOM 681 C C . ASP A 1 89 ? -15.120 5.839 -1.460 1.00 91.25 89 ASP A C 1
ATOM 683 O O . ASP A 1 89 ? -16.080 5.676 -2.216 1.00 91.25 89 ASP A O 1
ATOM 687 N N . GLY A 1 90 ? -13.897 6.140 -1.904 1.00 86.44 90 GLY A N 1
ATOM 688 C CA . GLY A 1 90 ? -13.551 6.389 -3.300 1.00 86.44 90 GLY A CA 1
ATOM 689 C C . GLY A 1 90 ? -13.680 7.849 -3.738 1.00 86.44 90 GLY A C 1
ATOM 690 O O . GLY A 1 90 ? -13.543 8.102 -4.933 1.00 86.44 90 GLY A O 1
ATOM 691 N N . ALA A 1 91 ? -13.928 8.783 -2.815 1.00 87.06 91 ALA A N 1
ATOM 692 C CA . ALA A 1 91 ? -13.988 10.215 -3.088 1.00 87.06 91 ALA A CA 1
ATOM 693 C C . ALA A 1 91 ? -12.678 10.913 -2.694 1.00 87.06 91 ALA A C 1
ATOM 695 O O . ALA A 1 91 ? -11.894 11.293 -3.563 1.00 87.06 91 ALA A O 1
ATOM 696 N N . ASP A 1 92 ? -12.419 11.070 -1.395 1.00 89.44 92 ASP A N 1
ATOM 697 C CA . ASP A 1 92 ? -11.290 11.864 -0.893 1.00 89.44 92 ASP A CA 1
ATOM 698 C C . ASP A 1 92 ? -10.656 11.324 0.406 1.00 89.44 92 ASP A C 1
ATOM 700 O O . ASP A 1 92 ? -9.779 11.971 1.000 1.00 89.44 92 ASP A O 1
ATOM 704 N N . ASP A 1 93 ? -11.057 10.122 0.817 1.00 93.88 93 ASP A N 1
ATOM 705 C CA . ASP A 1 93 ? -10.478 9.376 1.929 1.00 93.88 93 ASP A CA 1
ATOM 706 C C . ASP A 1 93 ? -8.993 9.064 1.700 1.00 93.88 93 ASP A C 1
ATOM 708 O O . ASP A 1 93 ? -8.598 8.528 0.661 1.00 93.88 93 ASP A O 1
ATOM 712 N N . ARG A 1 94 ? -8.154 9.324 2.710 1.00 93.81 94 ARG A N 1
ATOM 713 C CA . ARG A 1 94 ? -6.737 8.921 2.693 1.00 93.81 94 ARG A CA 1
ATOM 714 C C . ARG A 1 94 ? -6.142 8.780 4.087 1.00 93.81 94 ARG A C 1
ATOM 716 O O . ARG A 1 94 ? -6.681 9.283 5.072 1.00 93.81 94 ARG A O 1
ATOM 723 N N . VAL A 1 95 ? -4.984 8.130 4.140 1.00 95.62 95 VAL A N 1
ATOM 724 C CA . VAL A 1 95 ? -4.052 8.219 5.267 1.00 95.62 95 VAL A CA 1
ATOM 725 C C . VAL A 1 95 ? -2.923 9.153 4.843 1.00 95.62 95 VAL A C 1
ATOM 727 O O . VAL A 1 95 ? -2.209 8.859 3.890 1.00 95.62 95 VAL A O 1
ATOM 730 N N . ASP A 1 96 ? -2.805 10.290 5.518 1.00 94.25 96 ASP A N 1
ATOM 731 C CA . ASP A 1 96 ? -1.796 11.312 5.256 1.00 94.25 96 ASP A CA 1
ATOM 732 C C . ASP A 1 96 ? -0.583 11.117 6.165 1.00 94.25 96 ASP A C 1
ATOM 734 O O . ASP A 1 96 ? -0.727 10.999 7.381 1.00 94.25 96 ASP A O 1
ATOM 738 N N . ILE A 1 97 ? 0.611 11.097 5.579 1.00 92.50 97 ILE A N 1
ATOM 739 C CA . ILE A 1 97 ? 1.879 11.085 6.309 1.00 92.50 97 ILE A CA 1
ATOM 740 C C . ILE A 1 97 ? 2.561 12.402 5.960 1.00 92.50 97 ILE A C 1
ATOM 742 O O . ILE A 1 97 ? 3.192 12.514 4.913 1.00 92.50 97 ILE A O 1
ATOM 746 N N . SER A 1 98 ? 2.388 13.422 6.801 1.00 85.25 98 SER A N 1
ATOM 747 C CA . SER A 1 98 ? 2.759 14.795 6.432 1.00 85.25 98 SER A CA 1
ATOM 748 C C . SER A 1 98 ? 4.275 15.039 6.386 1.00 85.25 98 SER A C 1
ATOM 750 O O . SER A 1 98 ? 4.726 15.945 5.691 1.00 85.25 98 SER A O 1
ATOM 752 N N . SER A 1 99 ? 5.061 14.228 7.103 1.00 82.31 99 SER A N 1
ATOM 753 C CA . SER A 1 99 ? 6.526 14.336 7.174 1.00 82.31 99 SER A CA 1
ATOM 754 C C . SER A 1 99 ? 7.180 12.958 7.026 1.00 82.31 99 SER A C 1
ATOM 756 O O . SER A 1 99 ? 7.743 12.449 7.997 1.00 82.31 99 SER A O 1
ATOM 758 N N . PRO A 1 100 ? 7.079 12.311 5.850 1.00 82.38 100 PRO A N 1
ATOM 759 C CA . PRO A 1 100 ? 7.603 10.966 5.675 1.00 82.38 100 PRO A CA 1
ATOM 760 C C . PRO A 1 100 ? 9.136 10.986 5.712 1.00 82.38 100 PRO A C 1
ATOM 762 O O . PRO A 1 100 ? 9.777 11.841 5.101 1.00 82.38 100 PRO A O 1
ATOM 765 N N . SER A 1 101 ? 9.743 10.002 6.375 1.00 84.38 101 SER A N 1
ATOM 766 C CA . SER A 1 101 ? 11.204 9.827 6.401 1.00 84.38 101 SER A CA 1
ATOM 767 C C . SER A 1 101 ? 11.800 9.341 5.068 1.00 84.38 101 SER A C 1
ATOM 769 O O . SER A 1 101 ? 13.016 9.206 4.942 1.00 84.38 101 SER A O 1
ATOM 771 N N . PHE A 1 102 ? 10.956 9.088 4.067 1.00 82.50 102 PHE A N 1
ATOM 772 C CA . PHE A 1 102 ? 11.310 8.610 2.735 1.00 82.50 102 PHE A CA 1
ATOM 773 C C . PHE A 1 102 ? 10.675 9.494 1.667 1.00 82.50 102 PHE A C 1
ATOM 775 O O . PHE A 1 102 ? 9.540 9.937 1.817 1.00 82.50 102 PHE A O 1
ATOM 782 N N . ASN A 1 103 ? 11.410 9.732 0.583 1.00 75.38 103 ASN A N 1
ATOM 783 C CA . ASN A 1 103 ? 11.036 10.665 -0.480 1.00 75.38 103 ASN A CA 1
ATOM 784 C C . ASN A 1 103 ? 11.006 10.035 -1.883 1.00 75.38 103 ASN A C 1
ATOM 786 O O . ASN A 1 103 ? 10.810 10.757 -2.858 1.00 75.38 103 ASN A O 1
ATOM 790 N N . GLY A 1 104 ? 11.226 8.722 -2.014 1.00 75.38 104 GLY A N 1
ATOM 791 C CA . GLY A 1 104 ? 11.202 8.061 -3.322 1.00 75.38 104 GLY A CA 1
ATOM 792 C C . GLY A 1 104 ? 12.487 8.111 -4.144 1.00 75.38 104 GLY A C 1
ATOM 793 O O . GLY A 1 104 ? 12.485 7.559 -5.239 1.00 75.38 104 GLY A O 1
ATOM 794 N N . ALA A 1 105 ? 13.551 8.767 -3.667 1.00 74.75 105 ALA A N 1
ATOM 795 C CA . ALA A 1 105 ? 14.768 8.985 -4.459 1.00 74.75 105 ALA A CA 1
ATOM 796 C C . ALA A 1 105 ? 15.754 7.802 -4.432 1.00 74.75 105 ALA A C 1
ATOM 798 O O . ALA A 1 105 ? 16.498 7.594 -5.386 1.00 74.75 105 ALA A O 1
ATOM 799 N N . GLU A 1 106 ? 15.754 7.031 -3.345 1.00 79.69 106 GLU A N 1
ATOM 800 C CA . GL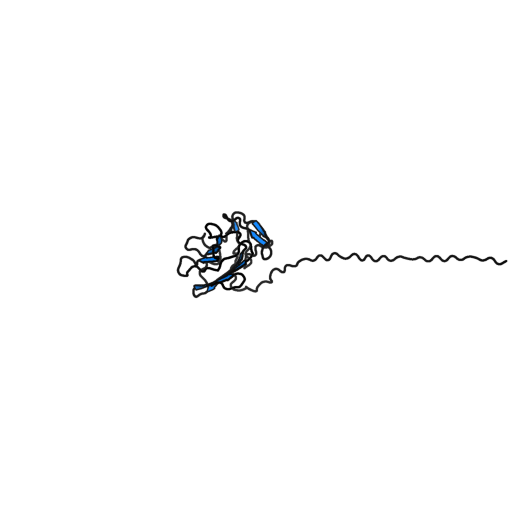U A 1 106 ? 16.629 5.870 -3.146 1.00 79.69 106 GLU A CA 1
ATOM 801 C C . GLU A 1 106 ? 15.924 4.567 -3.530 1.00 79.69 106 GLU A C 1
ATOM 803 O O . GLU A 1 106 ? 14.698 4.532 -3.467 1.00 79.69 106 GLU A O 1
ATOM 808 N N . PRO A 1 107 ? 16.648 3.477 -3.854 1.00 84.00 107 PRO A N 1
ATOM 809 C CA . PRO A 1 107 ? 16.055 2.167 -4.125 1.00 84.00 107 PRO A CA 1
ATOM 810 C C . PRO A 1 107 ? 15.143 1.715 -2.993 1.00 84.00 107 PRO A C 1
ATOM 812 O O . PRO A 1 107 ? 15.494 1.817 -1.816 1.00 84.00 107 PRO A O 1
ATOM 815 N N . PHE A 1 108 ? 13.978 1.182 -3.340 1.00 85.81 108 PHE A N 1
ATOM 816 C CA . PHE A 1 108 ? 12.964 0.886 -2.341 1.00 85.81 108 PHE A CA 1
ATOM 817 C C . PHE A 1 108 ? 12.010 -0.217 -2.774 1.00 85.81 108 PHE A C 1
ATOM 819 O O . PHE A 1 108 ? 11.998 -0.675 -3.917 1.00 85.81 108 PHE A O 1
ATOM 826 N N . THR A 1 109 ? 11.198 -0.662 -1.821 1.00 88.56 109 THR A N 1
ATOM 827 C CA . THR A 1 109 ? 10.127 -1.626 -2.043 1.00 88.56 109 THR A CA 1
ATOM 828 C C . THR A 1 109 ? 8.874 -1.169 -1.313 1.00 88.56 109 THR A C 1
ATOM 830 O O . THR A 1 109 ? 8.940 -0.801 -0.142 1.00 88.56 109 THR A O 1
ATOM 833 N N . ILE A 1 110 ? 7.731 -1.218 -1.994 1.00 89.25 110 ILE A N 1
ATOM 834 C CA . ILE A 1 110 ? 6.406 -1.063 -1.388 1.00 89.25 110 ILE A CA 1
ATOM 835 C C . ILE A 1 110 ? 5.710 -2.417 -1.461 1.00 89.25 110 ILE A C 1
ATOM 837 O O . ILE A 1 110 ? 5.724 -3.065 -2.501 1.00 89.25 110 ILE A O 1
ATOM 841 N N . SER A 1 111 ? 5.078 -2.833 -0.366 1.00 92.12 111 SER A N 1
ATOM 842 C CA . SER A 1 111 ? 4.270 -4.050 -0.297 1.00 92.12 111 SER A CA 1
ATOM 843 C C . SER A 1 111 ? 2.962 -3.744 0.418 1.00 92.12 111 SER A C 1
ATOM 845 O O . SER A 1 111 ? 2.977 -3.255 1.547 1.00 92.12 111 SER A O 1
ATOM 847 N N . VAL A 1 112 ? 1.834 -4.063 -0.212 1.00 93.75 112 VAL A N 1
ATOM 848 C CA . VAL A 1 112 ? 0.508 -3.719 0.306 1.00 93.75 112 VAL A CA 1
ATOM 849 C C . VAL A 1 112 ? -0.543 -4.750 -0.098 1.00 93.75 112 VAL A C 1
ATOM 851 O O . VAL A 1 112 ? -0.522 -5.299 -1.198 1.00 93.75 112 VAL A O 1
ATOM 854 N N . TRP A 1 113 ? -1.487 -5.013 0.804 1.00 96.06 113 TRP A N 1
ATOM 855 C CA . TRP A 1 113 ? -2.715 -5.736 0.485 1.00 96.06 113 TRP A CA 1
ATOM 856 C C . TRP A 1 113 ? -3.812 -4.746 0.113 1.00 96.06 113 TRP A C 1
ATOM 858 O O . TRP A 1 113 ? -4.110 -3.841 0.891 1.00 96.06 113 TRP A O 1
ATOM 868 N N . ILE A 1 114 ? -4.451 -4.948 -1.038 1.00 94.44 114 ILE A N 1
ATOM 869 C CA . ILE A 1 114 ? -5.563 -4.111 -1.501 1.00 94.44 114 ILE A CA 1
ATOM 870 C C . ILE A 1 114 ? -6.763 -4.962 -1.908 1.00 94.44 114 ILE A C 1
ATOM 872 O O . ILE A 1 114 ? -6.624 -6.124 -2.284 1.00 94.44 114 ILE A O 1
ATOM 876 N N . LYS A 1 115 ? -7.952 -4.361 -1.853 1.00 95.00 115 LYS A N 1
ATOM 877 C CA . LYS A 1 115 ? -9.193 -4.921 -2.395 1.00 95.00 115 LYS A CA 1
ATOM 878 C C . LYS A 1 115 ? -9.934 -3.825 -3.167 1.00 95.00 115 LYS A C 1
ATOM 880 O O . LYS A 1 115 ? -10.853 -3.218 -2.614 1.00 95.00 115 LYS A O 1
ATOM 885 N N . PRO A 1 116 ? -9.513 -3.510 -4.403 1.00 91.88 116 PRO A N 1
ATOM 886 C CA . PRO A 1 116 ? -10.111 -2.422 -5.167 1.00 91.88 116 PRO A CA 1
ATOM 887 C C . PRO A 1 116 ? -11.574 -2.744 -5.492 1.00 91.88 116 PRO A C 1
ATOM 889 O O . PRO A 1 116 ? -11.885 -3.826 -5.991 1.00 91.88 116 PRO A O 1
ATOM 892 N N . ALA A 1 117 ? -12.482 -1.813 -5.196 1.00 92.19 117 ALA A N 1
ATOM 893 C CA . ALA A 1 117 ? -13.901 -1.932 -5.550 1.00 92.19 117 ALA A CA 1
ATOM 894 C C . ALA A 1 117 ? -14.195 -1.402 -6.967 1.00 92.19 117 ALA A C 1
ATOM 896 O O . ALA A 1 117 ? -15.169 -1.812 -7.597 1.00 92.19 117 ALA A O 1
ATOM 897 N N . SER A 1 118 ? -13.337 -0.512 -7.467 1.00 89.31 118 SER A N 1
ATOM 898 C CA . SER A 1 118 ? -13.359 0.079 -8.805 1.00 89.31 118 SER A CA 1
ATOM 899 C C . SER A 1 118 ? -11.926 0.403 -9.249 1.00 89.31 118 SER A C 1
ATOM 901 O O . SER A 1 118 ? -10.980 0.208 -8.485 1.00 89.31 118 SER A O 1
ATOM 903 N N . LEU A 1 119 ? -11.772 0.930 -10.466 1.00 83.00 119 LEU A N 1
ATOM 904 C CA . LEU A 1 119 ? -10.499 1.463 -10.973 1.00 83.00 119 LEU A CA 1
ATOM 905 C C . LEU A 1 119 ? -10.243 2.914 -10.513 1.00 83.00 119 LEU A C 1
ATOM 907 O O . LEU A 1 119 ? -9.372 3.587 -11.045 1.00 83.00 119 LEU A O 1
ATOM 911 N N . GLY A 1 120 ? -11.035 3.432 -9.568 1.00 80.00 120 GLY A N 1
ATOM 912 C CA . GLY A 1 120 ? -10.965 4.822 -9.113 1.00 80.00 120 GLY A CA 1
ATOM 913 C C . GLY A 1 120 ? -11.431 5.864 -10.138 1.00 80.00 120 GLY A C 1
ATOM 914 O O . GLY A 1 120 ? -11.948 5.540 -11.211 1.00 80.00 120 GLY A O 1
ATOM 915 N N . GLU A 1 121 ? -11.283 7.139 -9.776 1.00 74.12 121 GLU A N 1
ATOM 916 C CA . GLU A 1 121 ? -11.671 8.281 -10.611 1.00 74.12 121 GLU A CA 1
ATOM 917 C C . GLU A 1 121 ? -10.881 8.290 -11.925 1.00 74.12 121 GLU A C 1
ATOM 919 O O . GLU A 1 121 ? -9.659 8.164 -11.921 1.00 74.12 121 GLU A O 1
ATOM 924 N N . GLY A 1 122 ? -11.574 8.396 -13.064 1.00 72.12 122 GLY A N 1
ATOM 925 C CA . GLY A 1 122 ? -10.927 8.421 -14.381 1.00 72.12 122 GLY A CA 1
ATOM 926 C C . GLY A 1 122 ? -10.134 7.154 -14.731 1.00 72.12 122 GLY A C 1
ATOM 927 O O . GLY A 1 122 ? -9.352 7.181 -15.674 1.00 72.12 122 GLY A O 1
ATOM 928 N N . SER A 1 123 ? -10.339 6.045 -14.008 1.00 74.56 123 SER A N 1
ATOM 929 C CA . SER A 1 123 ? -9.469 4.857 -14.041 1.00 74.56 123 SER A CA 1
ATOM 930 C C . SER A 1 123 ? -8.029 5.139 -13.582 1.00 74.56 123 SER A C 1
ATOM 932 O O . SER A 1 123 ? -7.083 4.598 -14.146 1.00 74.56 123 SER A O 1
ATOM 934 N N . LEU A 1 124 ? -7.870 6.012 -12.583 1.00 72.94 124 LEU A N 1
ATOM 935 C CA . LEU A 1 124 ? -6.604 6.399 -11.954 1.00 72.94 124 LEU A CA 1
ATOM 936 C C . LEU A 1 124 ? -6.698 6.289 -10.421 1.00 72.94 124 LEU A C 1
ATOM 938 O O . LEU A 1 124 ? -6.276 7.186 -9.686 1.00 72.94 124 LEU A O 1
ATOM 942 N N . GLY A 1 125 ? -7.299 5.212 -9.910 1.00 79.12 125 GLY A N 1
ATOM 943 C CA . GLY A 1 125 ? -7.359 4.932 -8.477 1.00 79.12 125 GLY A CA 1
ATOM 944 C C . GLY A 1 125 ? -5.971 4.985 -7.848 1.00 79.12 125 GLY A C 1
ATOM 945 O O . GLY A 1 125 ? -4.997 4.568 -8.461 1.00 79.12 125 GLY A O 1
ATOM 946 N N . ARG A 1 126 ? -5.851 5.514 -6.631 1.00 83.62 126 ARG A N 1
ATOM 947 C CA . ARG A 1 126 ? -4.556 5.719 -5.964 1.00 83.62 126 ARG A CA 1
ATOM 948 C C . ARG A 1 126 ? -4.432 4.788 -4.766 1.00 83.62 126 ARG A C 1
ATOM 950 O O . ARG A 1 126 ? -5.315 4.756 -3.917 1.00 83.62 126 ARG A O 1
ATOM 957 N N . ILE A 1 127 ? -3.333 4.041 -4.711 1.00 87.81 127 ILE A N 1
ATOM 958 C CA . ILE A 1 127 ? -2.943 3.232 -3.548 1.00 87.81 127 ILE A CA 1
ATOM 959 C C . ILE A 1 127 ? -1.978 4.033 -2.666 1.00 87.81 127 ILE A C 1
ATOM 961 O O . ILE A 1 127 ? -2.099 4.026 -1.446 1.00 87.81 127 ILE A O 1
ATOM 965 N N . MET A 1 128 ? -1.028 4.737 -3.287 1.00 86.00 128 MET A N 1
ATOM 966 C CA . MET A 1 128 ? -0.054 5.603 -2.622 1.00 86.00 128 MET A CA 1
ATOM 967 C C . MET A 1 128 ? 0.336 6.747 -3.559 1.00 86.00 128 MET A C 1
ATOM 969 O O . MET A 1 128 ? 0.461 6.546 -4.766 1.00 86.00 128 MET A O 1
ATOM 973 N N . SER A 1 129 ? 0.579 7.932 -3.004 1.00 82.62 129 SER A N 1
ATOM 974 C CA . SER A 1 129 ? 1.171 9.050 -3.738 1.00 82.62 129 SER A CA 1
ATOM 975 C C . SER A 1 129 ? 1.994 9.948 -2.826 1.00 82.62 129 SER A C 1
ATOM 977 O O . SER A 1 129 ? 1.608 10.162 -1.678 1.00 82.62 129 SER A O 1
ATOM 979 N N . PHE A 1 130 ? 3.054 10.537 -3.368 1.00 77.69 130 PHE A N 1
ATOM 980 C CA . PHE A 1 130 ? 3.754 11.673 -2.770 1.00 77.69 130 PHE A CA 1
ATOM 981 C C . PHE A 1 130 ? 3.198 12.993 -3.340 1.00 77.69 130 PHE A C 1
ATOM 983 O O . PHE A 1 130 ? 2.556 12.989 -4.387 1.00 77.69 130 PHE A O 1
ATOM 990 N N . ASN A 1 131 ? 3.345 14.089 -2.587 1.00 68.19 131 ASN A N 1
ATOM 991 C CA . ASN A 1 131 ? 2.960 15.479 -2.916 1.00 68.19 131 ASN A CA 1
ATOM 992 C C . ASN A 1 131 ? 1.612 15.709 -3.641 1.00 68.19 131 ASN A C 1
ATOM 994 O O . ASN A 1 131 ? 1.490 16.593 -4.48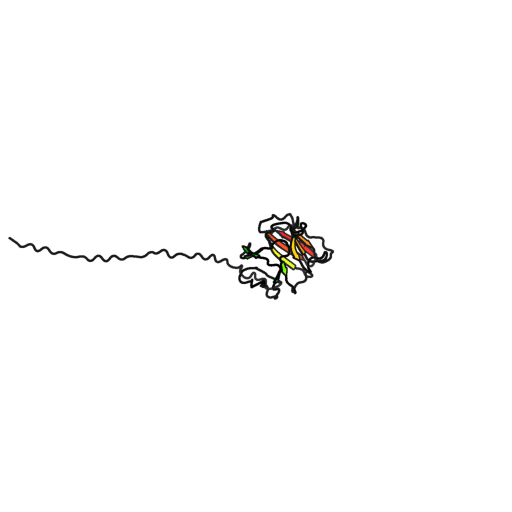3 1.00 68.19 131 ASN A O 1
ATOM 998 N N . ASN A 1 132 ? 0.553 14.994 -3.246 1.00 62.81 132 ASN A N 1
ATOM 999 C CA . ASN A 1 132 ? -0.807 15.156 -3.788 1.00 62.81 132 ASN A CA 1
ATOM 1000 C C . ASN A 1 132 ? -0.981 14.834 -5.290 1.00 62.81 132 ASN A C 1
ATOM 1002 O O . ASN A 1 132 ? -2.001 15.214 -5.867 1.00 62.81 132 ASN A O 1
ATOM 1006 N N . ALA A 1 133 ? -0.088 14.038 -5.888 1.00 56.81 133 ALA A N 1
ATOM 1007 C CA . ALA A 1 133 ? -0.269 13.449 -7.220 1.00 56.81 133 ALA A CA 1
ATOM 1008 C C . ALA A 1 133 ? -0.380 14.467 -8.375 1.00 56.81 133 ALA A C 1
ATOM 1010 O O . ALA A 1 133 ? -1.260 14.366 -9.234 1.00 56.81 133 ALA A O 1
ATOM 1011 N N . THR A 1 134 ? 0.538 15.429 -8.426 1.00 57.75 134 THR A N 1
ATOM 1012 C CA . THR A 1 134 ? 0.866 16.145 -9.666 1.00 57.75 134 THR A CA 1
ATOM 1013 C C . THR A 1 134 ? 1.448 15.181 -10.715 1.00 57.75 134 THR A C 1
ATOM 1015 O O . THR A 1 134 ? 1.764 14.027 -10.411 1.00 57.75 134 THR A O 1
ATOM 1018 N N . SER A 1 135 ? 1.572 15.617 -11.978 1.00 54.56 135 SER A N 1
ATOM 1019 C CA . SER A 1 135 ? 2.153 14.797 -13.063 1.00 54.56 135 SER A CA 1
ATOM 1020 C C . SER A 1 135 ? 3.541 14.251 -12.731 1.00 54.56 135 SER A C 1
ATOM 1022 O O . SER A 1 135 ? 3.946 13.236 -13.294 1.00 54.56 135 SER A O 1
ATOM 1024 N N . ASP A 1 136 ? 4.218 14.910 -11.795 1.00 53.06 136 ASP A N 1
ATOM 1025 C CA . ASP A 1 136 ? 5.606 14.684 -11.458 1.00 53.06 136 ASP A CA 1
ATOM 1026 C C . ASP A 1 136 ? 5.750 13.910 -10.145 1.00 53.06 136 ASP A C 1
ATOM 1028 O O . ASP A 1 136 ? 6.845 13.813 -9.622 1.00 53.06 136 ASP A O 1
ATOM 1032 N N . ASP A 1 137 ? 4.687 13.315 -9.602 1.00 62.97 137 ASP A N 1
ATOM 1033 C CA . ASP A 1 137 ? 4.771 12.634 -8.312 1.00 62.97 137 ASP A CA 1
ATOM 1034 C C . ASP A 1 137 ? 5.010 11.133 -8.393 1.00 62.97 137 ASP A C 1
ATOM 1036 O O . ASP A 1 137 ? 4.554 10.434 -9.299 1.00 62.97 137 ASP A O 1
ATOM 1040 N N . LEU A 1 138 ? 5.680 10.637 -7.350 1.00 69.19 138 LEU A N 1
ATOM 1041 C CA . LEU A 1 138 ? 5.771 9.220 -7.052 1.00 69.19 138 LEU A CA 1
ATOM 1042 C C . LEU A 1 138 ? 4.374 8.683 -6.737 1.00 69.19 138 LEU A C 1
ATOM 1044 O O . LEU A 1 138 ? 3.787 9.057 -5.720 1.00 69.19 138 LEU A O 1
ATOM 1048 N N . ARG A 1 139 ? 3.836 7.808 -7.584 1.00 74.75 139 ARG A N 1
ATOM 1049 C CA . ARG A 1 139 ? 2.459 7.310 -7.449 1.00 74.75 139 ARG A CA 1
ATOM 1050 C C . ARG A 1 139 ? 2.363 5.833 -7.773 1.00 74.75 139 ARG A C 1
ATOM 1052 O O . ARG A 1 139 ? 2.980 5.375 -8.725 1.00 74.75 139 ARG A O 1
ATOM 1059 N N . MET A 1 140 ? 1.565 5.124 -6.981 1.00 75.69 140 MET A N 1
ATOM 1060 C CA . MET A 1 140 ? 1.130 3.759 -7.238 1.00 75.69 140 MET A CA 1
ATOM 1061 C C . MET A 1 140 ? -0.393 3.748 -7.300 1.00 75.69 140 MET A C 1
ATOM 1063 O O . MET A 1 140 ? -1.055 4.184 -6.350 1.00 75.69 140 MET A O 1
ATOM 1067 N N . GLY A 1 141 ? -0.949 3.278 -8.409 1.00 73.94 141 GLY A N 1
ATOM 1068 C CA . GLY A 1 141 ? -2.376 3.357 -8.673 1.00 73.94 141 GLY A CA 1
ATOM 1069 C C . GLY A 1 141 ? -2.973 2.078 -9.233 1.00 73.94 141 GLY A C 1
ATOM 1070 O O . GLY A 1 141 ? -2.265 1.138 -9.564 1.00 73.94 141 GLY A O 1
ATOM 1071 N N . VAL A 1 142 ? -4.300 2.051 -9.300 1.00 67.38 142 VAL A N 1
ATOM 1072 C CA . VAL A 1 142 ? -5.103 1.048 -9.990 1.00 67.38 142 VAL A CA 1
ATOM 1073 C C . VAL A 1 142 ? -5.910 1.771 -11.056 1.00 67.38 142 VAL A C 1
ATOM 1075 O O . VAL A 1 142 ? -6.815 2.528 -10.729 1.00 67.38 142 VAL A O 1
ATOM 1078 N N . GLY A 1 143 ? -5.591 1.517 -12.317 1.00 66.44 143 GLY A N 1
ATOM 1079 C CA . GLY A 1 143 ? -6.406 1.829 -13.484 1.00 66.44 143 GLY A CA 1
ATOM 1080 C C . GLY A 1 143 ? -6.784 0.542 -14.210 1.00 66.44 143 GLY A C 1
ATOM 1081 O O . GLY A 1 143 ? -6.977 -0.478 -13.552 1.00 66.44 143 GLY A O 1
ATOM 1082 N N . PRO A 1 144 ? -6.835 0.511 -15.554 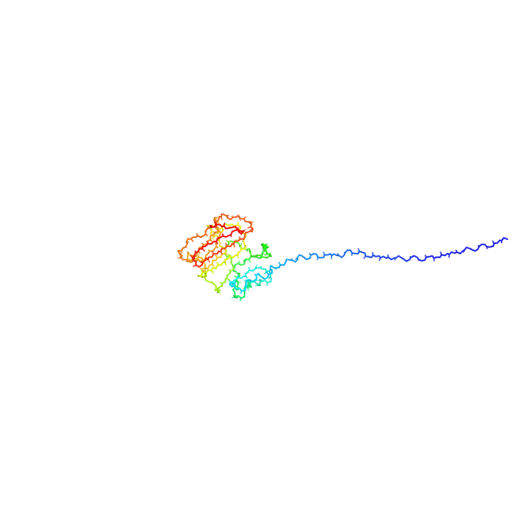1.00 56.38 144 PRO A N 1
ATOM 1083 C CA . PRO A 1 144 ? -6.879 -0.761 -16.281 1.00 56.38 144 PRO A CA 1
ATOM 1084 C C . PRO A 1 144 ? -5.758 -1.713 -15.825 1.00 56.38 144 PRO A C 1
ATOM 1086 O O . PRO A 1 144 ? -5.961 -2.923 -15.771 1.00 56.38 144 PRO A O 1
ATOM 1089 N N . LEU A 1 145 ? -4.619 -1.137 -15.425 1.00 53.53 145 LEU A N 1
ATOM 1090 C CA . LEU A 1 145 ? -3.425 -1.790 -14.896 1.00 53.53 145 LEU A CA 1
ATOM 1091 C C . LEU A 1 145 ? -3.077 -1.199 -13.520 1.00 53.53 145 LEU A C 1
ATOM 1093 O O . LEU A 1 145 ? -3.471 -0.071 -13.215 1.00 53.53 145 LEU A O 1
ATOM 1097 N N . VAL A 1 146 ? -2.337 -1.932 -12.684 1.00 62.09 146 VAL A N 1
ATOM 1098 C CA . VAL A 1 146 ? -1.675 -1.330 -11.519 1.00 62.09 146 VAL A CA 1
ATOM 1099 C C . VAL A 1 146 ? -0.420 -0.639 -12.034 1.00 62.09 146 VAL A C 1
ATOM 1101 O O . VAL A 1 146 ? 0.406 -1.290 -12.670 1.00 62.09 146 VAL A O 1
ATOM 1104 N N . ASN A 1 147 ? -0.298 0.665 -11.804 1.00 67.00 147 ASN A N 1
ATOM 1105 C CA . ASN A 1 147 ? 0.765 1.471 -12.390 1.00 67.00 147 ASN A CA 1
ATOM 1106 C C . ASN A 1 147 ? 1.657 2.086 -11.317 1.00 67.00 147 ASN A C 1
ATOM 1108 O O . ASN A 1 147 ? 1.203 2.398 -10.211 1.00 67.00 147 ASN A O 1
ATOM 1112 N N . PHE A 1 148 ? 2.916 2.309 -11.672 1.00 71.00 148 PHE A N 1
ATOM 1113 C CA . PHE A 1 148 ? 3.830 3.126 -10.895 1.00 71.00 148 PHE A CA 1
ATOM 1114 C C . PHE A 1 148 ? 4.521 4.163 -11.779 1.00 71.00 148 PHE A C 1
ATOM 1116 O O . PHE A 1 148 ? 5.114 3.813 -12.797 1.00 71.00 148 PHE A O 1
ATOM 1123 N N . SER A 1 149 ? 4.481 5.422 -11.346 1.00 71.56 149 SER A N 1
ATOM 1124 C CA . SER A 1 149 ? 5.154 6.547 -12.002 1.00 71.56 149 SER A CA 1
ATOM 1125 C C . SER A 1 149 ? 6.184 7.113 -11.023 1.00 71.56 149 SER A C 1
ATOM 1127 O O . SER A 1 149 ? 5.780 7.635 -9.979 1.00 71.56 149 SER A O 1
ATOM 1129 N N . PRO A 1 150 ? 7.494 7.012 -11.311 1.00 63.47 150 PRO A N 1
ATOM 1130 C CA . PRO A 1 150 ? 8.521 7.708 -10.547 1.00 63.47 150 PRO A CA 1
ATOM 1131 C C . PRO A 1 150 ? 8.466 9.221 -10.814 1.00 63.47 150 PRO A C 1
ATOM 1133 O O . PRO A 1 150 ? 8.025 9.670 -11.869 1.00 63.47 150 PRO A O 1
ATOM 1136 N N . ASN A 1 151 ? 8.905 9.997 -9.826 1.00 60.78 151 ASN A N 1
ATOM 1137 C CA . ASN A 1 151 ? 8.817 11.456 -9.753 1.00 60.78 151 ASN A CA 1
ATOM 1138 C C . ASN A 1 151 ? 9.339 12.163 -11.035 1.00 60.78 151 ASN A C 1
ATOM 1140 O O . ASN A 1 151 ? 10.518 12.050 -11.358 1.00 60.78 151 ASN A O 1
ATOM 1144 N N . GLY A 1 152 ? 8.473 12.872 -11.768 1.00 53.16 152 GLY A N 1
ATOM 1145 C CA . GLY A 1 152 ? 8.858 13.907 -12.746 1.00 53.16 152 GLY A CA 1
ATOM 1146 C C . GLY A 1 152 ? 9.596 13.495 -14.023 1.00 53.16 152 GLY A C 1
ATOM 1147 O O . GLY A 1 152 ? 10.006 14.369 -14.785 1.00 53.16 152 GLY A O 1
ATOM 1148 N N . GLY A 1 153 ? 9.734 12.204 -14.323 1.00 51.38 153 GLY A N 1
ATOM 1149 C CA . GLY A 1 153 ? 10.129 11.745 -15.656 1.00 51.38 153 GLY A CA 1
ATOM 1150 C C . GLY A 1 153 ? 11.479 11.035 -15.770 1.00 51.38 153 GLY A C 1
ATOM 1151 O O . GLY A 1 153 ? 12.345 11.094 -14.906 1.00 51.38 153 GLY A O 1
ATOM 1152 N N . ALA A 1 154 ? 11.614 10.365 -16.919 1.00 39.59 154 ALA A N 1
ATOM 1153 C CA . ALA A 1 154 ? 12.708 9.488 -17.347 1.00 39.59 154 ALA A CA 1
ATOM 1154 C C . ALA A 1 154 ? 12.782 8.129 -16.618 1.00 39.59 154 ALA A C 1
ATOM 1156 O O . ALA A 1 154 ? 13.738 7.823 -15.915 1.00 39.59 154 ALA A O 1
ATOM 1157 N N . GLY A 1 155 ? 11.780 7.277 -16.857 1.00 47.75 155 GLY A N 1
ATOM 1158 C CA . GLY A 1 155 ? 11.805 5.864 -16.443 1.00 47.75 155 GLY A CA 1
ATOM 1159 C C . GLY A 1 155 ? 10.784 4.974 -17.159 1.00 47.75 155 GLY A C 1
ATOM 1160 O O . GLY A 1 155 ? 11.023 3.781 -17.309 1.00 47.75 155 GLY A O 1
ATOM 1161 N N . GLY A 1 156 ? 9.703 5.571 -17.678 1.00 57.09 156 GLY A N 1
ATOM 1162 C CA . GLY A 1 156 ? 8.544 4.832 -18.183 1.00 57.09 156 GLY A CA 1
ATOM 1163 C C . GLY A 1 156 ? 7.622 4.442 -17.028 1.00 57.09 156 GLY A C 1
ATOM 1164 O O . GLY A 1 156 ? 8.093 4.158 -15.928 1.00 57.09 156 GLY A O 1
ATOM 1165 N N . ASP A 1 157 ? 6.312 4.491 -17.262 1.00 65.06 157 ASP A N 1
ATOM 1166 C CA . ASP A 1 157 ? 5.349 3.927 -16.319 1.00 65.06 157 ASP A CA 1
ATOM 1167 C C . ASP A 1 157 ? 5.560 2.411 -16.262 1.00 65.06 157 ASP A C 1
ATOM 1169 O O . ASP A 1 157 ? 5.772 1.756 -17.286 1.00 65.06 157 ASP A O 1
ATOM 1173 N N . CYS A 1 158 ? 5.554 1.860 -15.053 1.00 68.00 158 CYS A N 1
ATOM 1174 C CA . CYS A 1 158 ? 5.660 0.424 -14.851 1.00 68.00 158 CYS A CA 1
ATOM 1175 C C . CYS A 1 158 ? 4.262 -0.116 -14.624 1.00 68.00 158 CYS A C 1
ATOM 1177 O O . CYS A 1 158 ? 3.670 0.127 -13.569 1.00 68.00 158 CYS A O 1
ATOM 1179 N N . ASP A 1 159 ? 3.751 -0.826 -15.621 1.00 71.50 159 ASP A N 1
ATOM 1180 C CA . ASP A 1 159 ? 2.385 -1.319 -15.626 1.00 71.50 159 ASP A CA 1
ATOM 1181 C C . ASP A 1 159 ? 2.335 -2.826 -15.356 1.00 71.50 159 ASP A C 1
ATOM 1183 O O . ASP A 1 159 ? 3.142 -3.602 -15.867 1.00 71.50 159 ASP A O 1
ATOM 1187 N N . SER A 1 160 ? 1.365 -3.253 -14.550 1.00 67.75 160 SER A N 1
ATOM 1188 C CA . SER A 1 160 ? 1.032 -4.667 -14.374 1.00 67.75 160 SER A CA 1
ATOM 1189 C C . SER A 1 160 ? 0.062 -5.171 -15.449 1.00 67.75 160 SER A C 1
ATOM 1191 O O . SER A 1 160 ? -0.427 -4.413 -16.278 1.00 67.75 160 SER A O 1
ATOM 1193 N N . ASN A 1 161 ? -0.326 -6.449 -15.372 1.00 68.00 161 ASN A N 1
ATOM 1194 C CA . ASN A 1 161 ? -1.551 -6.932 -16.017 1.00 68.00 161 ASN A CA 1
ATOM 1195 C C . ASN A 1 161 ? -2.813 -6.446 -15.278 1.00 68.00 161 ASN A C 1
ATOM 1197 O O . ASN A 1 161 ? -2.733 -5.923 -14.162 1.00 68.00 161 ASN A O 1
ATOM 1201 N N . ASN A 1 162 ? -3.987 -6.660 -15.883 1.00 70.19 162 ASN A N 1
ATOM 1202 C CA . ASN A 1 162 ? -5.281 -6.334 -15.280 1.00 70.19 162 ASN A CA 1
ATOM 1203 C C . ASN A 1 162 ? -5.420 -6.922 -13.866 1.00 70.19 162 ASN A C 1
ATOM 1205 O O . ASN A 1 162 ? -5.135 -8.097 -13.628 1.00 70.19 162 ASN A O 1
ATOM 1209 N N . ILE A 1 163 ? -5.958 -6.121 -12.951 1.00 78.62 163 ILE A N 1
ATOM 1210 C CA . ILE A 1 163 ? -6.323 -6.555 -11.602 1.00 78.62 163 ILE A CA 1
ATOM 1211 C C . ILE A 1 163 ? -7.784 -7.016 -11.563 1.00 78.62 163 ILE A C 1
ATOM 1213 O O . ILE A 1 163 ? -8.663 -6.439 -12.206 1.00 78.62 163 ILE A O 1
ATOM 1217 N N . THR A 1 164 ? -8.073 -8.050 -10.774 1.00 86.00 164 THR A N 1
ATOM 1218 C CA . THR A 1 164 ? -9.462 -8.446 -10.514 1.00 86.00 164 THR A CA 1
ATOM 1219 C C . THR A 1 164 ? -10.044 -7.571 -9.406 1.00 86.00 164 THR A C 1
ATOM 1221 O O . THR A 1 164 ? -9.456 -7.429 -8.335 1.00 86.00 164 THR A O 1
ATOM 1224 N N . LEU A 1 165 ? -11.218 -6.988 -9.648 1.00 90.56 165 LEU A N 1
ATOM 1225 C CA . LEU A 1 165 ? -11.925 -6.185 -8.652 1.00 90.56 165 LEU A CA 1
ATOM 1226 C C . LEU A 1 165 ? -12.571 -7.052 -7.568 1.00 90.56 165 LEU A C 1
ATOM 1228 O O . LEU A 1 165 ? -12.927 -8.208 -7.789 1.00 90.56 165 LEU A O 1
ATOM 1232 N N . ASN A 1 166 ? -12.804 -6.450 -6.403 1.00 94.06 166 ASN A N 1
ATOM 1233 C CA . ASN A 1 166 ? -13.522 -7.035 -5.269 1.00 94.06 166 ASN A CA 1
ATOM 1234 C C . ASN A 1 166 ? -12.885 -8.304 -4.680 1.00 94.06 166 ASN A C 1
ATOM 1236 O O . ASN A 1 166 ? -13.526 -9.011 -3.896 1.00 94.06 166 ASN A O 1
ATOM 1240 N N . VAL A 1 167 ? -11.608 -8.549 -4.970 1.00 94.62 167 VAL A N 1
ATOM 1241 C CA . VAL A 1 167 ? -10.793 -9.604 -4.362 1.00 94.62 167 VAL A CA 1
ATOM 1242 C C . VAL A 1 167 ? -9.556 -8.995 -3.712 1.00 94.62 167 VAL A C 1
ATOM 1244 O O . VAL A 1 167 ? -9.069 -7.953 -4.141 1.00 94.62 167 VAL A O 1
ATOM 1247 N N . TRP A 1 168 ? -9.097 -9.611 -2.623 1.00 95.81 168 TRP A N 1
ATOM 1248 C CA . TRP A 1 168 ? -7.833 -9.220 -2.007 1.00 95.81 168 TRP A CA 1
ATOM 1249 C C . TRP A 1 168 ? -6.685 -9.657 -2.905 1.00 95.81 168 TRP A C 1
ATOM 1251 O O . TRP A 1 168 ? -6.618 -10.839 -3.234 1.00 95.81 168 TRP A O 1
ATOM 1261 N N . VAL A 1 169 ? -5.784 -8.734 -3.218 1.00 92.75 169 VAL A N 1
ATOM 1262 C CA . VAL A 1 169 ? -4.532 -9.020 -3.920 1.00 92.75 169 VAL A CA 1
ATOM 1263 C C . VAL A 1 169 ? -3.357 -8.428 -3.158 1.00 92.75 169 VAL A C 1
ATOM 1265 O O . VAL A 1 169 ? -3.475 -7.374 -2.518 1.00 92.75 169 VAL A O 1
ATOM 1268 N N . HIS A 1 170 ? -2.226 -9.120 -3.213 1.00 92.75 170 HIS A N 1
ATOM 1269 C CA . HIS A 1 170 ? -0.960 -8.620 -2.696 1.00 92.75 170 HIS A CA 1
ATOM 1270 C C . HIS A 1 170 ? -0.191 -7.947 -3.821 1.00 92.75 170 HIS A C 1
ATOM 1272 O O . HIS A 1 170 ? 0.133 -8.583 -4.820 1.00 92.75 170 HIS A O 1
ATOM 1278 N N . VAL A 1 171 ? 0.084 -6.659 -3.653 1.00 89.56 171 VAL A N 1
ATOM 1279 C CA . VAL A 1 171 ? 0.831 -5.847 -4.609 1.00 89.56 171 VAL A CA 1
ATOM 1280 C C . VAL A 1 171 ? 2.197 -5.541 -4.021 1.00 89.56 171 VAL A C 1
ATOM 1282 O O . VAL A 1 171 ? 2.293 -5.017 -2.908 1.00 89.56 171 VAL A O 1
ATOM 1285 N N . VAL A 1 172 ? 3.246 -5.847 -4.782 1.00 89.31 172 VAL A N 1
ATOM 1286 C CA . VAL A 1 172 ? 4.620 -5.471 -4.448 1.00 89.31 172 VAL A CA 1
ATOM 1287 C C . VAL A 1 172 ? 5.255 -4.750 -5.623 1.00 89.31 172 VAL A C 1
ATOM 1289 O O . VAL A 1 172 ? 5.207 -5.224 -6.755 1.00 89.31 172 VAL A O 1
ATOM 1292 N N . PHE A 1 173 ? 5.890 -3.627 -5.326 1.00 85.94 173 PHE A N 1
ATOM 1293 C CA . PHE A 1 173 ? 6.678 -2.842 -6.260 1.00 85.94 173 PHE A CA 1
ATOM 1294 C C . PHE A 1 173 ? 8.106 -2.721 -5.735 1.00 85.94 173 PHE A C 1
ATOM 1296 O O . PHE A 1 173 ? 8.295 -2.460 -4.546 1.00 85.94 173 PHE A O 1
ATOM 1303 N N . THR A 1 174 ? 9.100 -2.846 -6.611 1.00 86.69 174 THR A N 1
ATOM 1304 C CA . THR A 1 174 ? 10.508 -2.590 -6.283 1.00 86.69 174 THR A CA 1
ATOM 1305 C C . THR A 1 174 ? 11.130 -1.626 -7.285 1.00 86.69 174 THR A C 1
ATOM 1307 O O . THR A 1 174 ? 10.935 -1.817 -8.483 1.00 86.69 174 THR A O 1
ATOM 1310 N N . LEU A 1 175 ? 11.941 -0.676 -6.816 1.00 84.19 175 LEU A N 1
ATOM 1311 C CA . LEU A 1 175 ? 12.823 0.153 -7.642 1.00 84.19 175 LEU A CA 1
ATOM 1312 C C . LEU A 1 175 ? 14.282 -0.147 -7.288 1.00 84.19 175 LEU A C 1
ATOM 1314 O O . LEU A 1 175 ? 14.676 -0.014 -6.129 1.00 84.19 175 LEU A O 1
ATOM 1318 N N . SER A 1 176 ? 15.083 -0.553 -8.273 1.00 85.38 176 SER A N 1
ATOM 1319 C CA . SER A 1 176 ? 16.517 -0.795 -8.091 1.00 85.38 176 SER A CA 1
ATOM 1320 C C . SER A 1 176 ? 17.340 0.498 -8.167 1.00 85.38 176 SER A C 1
ATOM 1322 O O . SER A 1 176 ? 16.894 1.516 -8.693 1.00 85.38 176 SER A O 1
ATOM 1324 N N . SER A 1 177 ? 18.604 0.437 -7.737 1.00 84.62 177 SER A N 1
ATOM 1325 C CA . SER A 1 177 ? 19.584 1.527 -7.916 1.00 84.62 177 SER A CA 1
ATOM 1326 C C . SER A 1 177 ? 19.915 1.846 -9.370 1.00 84.62 177 SER A C 1
ATOM 1328 O O . SER A 1 177 ? 20.461 2.907 -9.653 1.00 84.62 177 SER A O 1
ATOM 1330 N N . THR A 1 178 ? 19.586 0.946 -10.295 1.00 82.94 178 THR A N 1
ATOM 1331 C CA . THR A 1 178 ? 19.740 1.155 -11.738 1.00 82.94 178 THR A CA 1
ATOM 1332 C C . THR A 1 178 ? 18.466 1.686 -12.395 1.00 82.94 178 THR A C 1
ATOM 1334 O O . THR A 1 178 ? 18.419 1.777 -13.618 1.00 82.94 178 THR A O 1
ATOM 1337 N N . GLY A 1 179 ? 17.433 2.015 -11.610 1.00 76.69 179 GLY A N 1
ATOM 1338 C CA . GLY A 1 179 ? 16.150 2.512 -12.108 1.00 76.69 179 GLY A CA 1
ATOM 1339 C C . GLY A 1 179 ? 15.240 1.427 -12.687 1.00 76.69 179 GLY A C 1
ATOM 1340 O O . GLY A 1 179 ? 14.249 1.748 -13.332 1.00 76.69 179 GLY A O 1
ATOM 1341 N N . VAL A 1 180 ? 15.554 0.144 -12.473 1.00 81.38 180 VAL A N 1
ATOM 1342 C CA . VAL A 1 180 ? 14.692 -0.959 -12.914 1.00 81.38 180 VAL A CA 1
ATOM 1343 C C . VAL A 1 180 ? 13.545 -1.101 -11.928 1.00 81.38 180 VAL A C 1
ATOM 1345 O O . VAL A 1 180 ? 13.765 -1.339 -10.738 1.00 81.38 180 VAL A O 1
ATOM 1348 N N . CYS A 1 181 ? 12.325 -0.975 -12.436 1.00 80.44 181 CYS A N 1
ATOM 1349 C CA . CYS A 1 181 ? 11.124 -1.300 -11.694 1.00 80.44 181 CYS A CA 1
ATOM 1350 C C . CYS A 1 181 ? 10.728 -2.766 -11.892 1.00 80.44 181 CYS A C 1
ATOM 1352 O O . CYS A 1 181 ? 10.911 -3.340 -12.964 1.00 80.44 181 CYS A O 1
ATOM 1354 N N . THR A 1 182 ? 10.165 -3.385 -10.862 1.00 84.00 182 THR A N 1
ATOM 1355 C CA . THR A 1 182 ? 9.585 -4.731 -10.960 1.00 84.00 182 THR A CA 1
ATOM 1356 C C . THR A 1 182 ? 8.301 -4.782 -10.156 1.00 84.00 182 THR A C 1
ATOM 1358 O O . THR A 1 182 ? 8.232 -4.238 -9.050 1.00 84.00 182 THR A O 1
ATOM 1361 N N . PHE A 1 183 ? 7.287 -5.428 -10.724 1.00 83.69 183 PHE A N 1
ATOM 1362 C CA . PHE A 1 183 ? 5.950 -5.492 -10.151 1.00 83.69 183 PHE A CA 1
ATOM 1363 C C . PHE A 1 183 ? 5.542 -6.939 -9.897 1.00 83.69 183 PHE A C 1
ATOM 1365 O O . PHE A 1 183 ? 5.735 -7.801 -10.752 1.00 83.69 183 PHE A O 1
ATOM 1372 N N . TYR A 1 184 ? 4.940 -7.202 -8.741 1.00 86.81 184 TYR A N 1
ATOM 1373 C CA . TYR A 1 184 ? 4.414 -8.514 -8.387 1.00 86.81 184 TYR A CA 1
ATOM 1374 C C . TYR A 1 184 ? 2.958 -8.402 -7.946 1.00 86.81 184 TYR A C 1
ATOM 1376 O O . TYR A 1 184 ? 2.614 -7.552 -7.122 1.00 86.81 184 TYR A O 1
ATOM 1384 N N . ILE A 1 185 ? 2.122 -9.300 -8.466 1.00 87.62 185 ILE A N 1
ATOM 1385 C CA . ILE A 1 185 ? 0.740 -9.507 -8.020 1.00 87.62 185 ILE A CA 1
ATOM 1386 C C . ILE A 1 185 ? 0.635 -10.934 -7.496 1.00 87.62 185 ILE A C 1
ATOM 1388 O O . ILE A 1 185 ? 0.959 -11.879 -8.212 1.00 87.62 185 ILE A O 1
ATOM 1392 N N . ASP A 1 186 ? 0.237 -11.081 -6.232 1.00 91.44 186 ASP A N 1
ATOM 1393 C CA . ASP A 1 186 ? 0.151 -12.367 -5.525 1.00 91.44 186 ASP A CA 1
ATOM 1394 C C . ASP A 1 186 ? 1.439 -13.210 -5.656 1.00 91.44 186 ASP A C 1
ATOM 1396 O O . ASP A 1 186 ? 1.416 -14.434 -5.774 1.00 91.44 186 ASP A O 1
ATOM 1400 N N . GLY A 1 187 ? 2.589 -12.525 -5.648 1.00 90.12 187 GLY A N 1
ATOM 1401 C CA . GLY A 1 187 ? 3.921 -13.123 -5.770 1.00 90.12 187 GLY A CA 1
ATOM 1402 C C . GLY A 1 187 ? 4.375 -13.442 -7.201 1.00 90.12 187 GLY A C 1
ATOM 1403 O O . GLY A 1 187 ? 5.498 -13.908 -7.381 1.00 90.12 187 GLY A O 1
ATOM 1404 N N . VAL A 1 188 ? 3.557 -13.177 -8.224 1.00 89.38 188 VAL A N 1
ATOM 1405 C CA . VAL A 1 188 ? 3.895 -13.410 -9.638 1.00 89.38 188 VAL A CA 1
ATOM 1406 C C . VAL A 1 188 ? 4.419 -12.124 -10.274 1.00 89.38 188 VAL A C 1
ATOM 1408 O O . VAL A 1 188 ? 3.722 -11.110 -10.246 1.00 89.38 188 VAL A O 1
ATOM 1411 N N . ASN A 1 189 ? 5.611 -12.176 -10.877 1.00 88.00 189 ASN A N 1
ATOM 1412 C CA . ASN A 1 189 ? 6.202 -11.050 -11.612 1.00 88.00 189 ASN A CA 1
ATOM 1413 C C . ASN A 1 189 ? 5.333 -10.666 -12.829 1.00 88.00 189 ASN A C 1
ATOM 1415 O O . ASN A 1 189 ? 4.874 -11.548 -13.555 1.00 88.00 189 ASN A O 1
ATOM 1419 N N . GLN A 1 190 ? 5.091 -9.368 -13.020 1.00 82.56 190 GLN A N 1
ATOM 1420 C CA . GLN A 1 190 ? 4.246 -8.800 -14.075 1.00 82.56 190 GLN A CA 1
ATOM 1421 C C . GLN A 1 190 ? 5.016 -8.003 -15.140 1.00 82.56 190 GLN A C 1
ATOM 1423 O O . GLN A 1 190 ? 4.420 -7.686 -16.165 1.00 82.56 190 GLN A O 1
ATOM 1428 N N . THR A 1 191 ? 6.284 -7.663 -14.889 1.00 72.12 191 THR A N 1
ATOM 1429 C CA . THR A 1 191 ? 7.141 -6.855 -15.781 1.00 72.12 191 THR A CA 1
ATOM 1430 C C . THR A 1 191 ? 7.989 -7.710 -16.707 1.00 72.12 191 THR A C 1
ATOM 1432 O O . THR A 1 191 ? 8.505 -8.744 -16.217 1.00 72.12 191 THR A O 1
#

Radius of gyration: 30.26 Å; chains: 1; bounding box: 63×91×87 Å